Protein AF-W2KVW2-F1 (afdb_monomer_lite)

pLDDT: mean 73.86, std 16.12, range [34.56, 95.62]

Organism: Phytophthora nicotianae (NCBI:txid4792)

Structure (mmCIF, N/CA/C/O backbone):
data_AF-W2KVW2-F1
#
_entry.id   AF-W2KVW2-F1
#
loop_
_atom_site.group_PDB
_atom_site.id
_atom_site.type_symbol
_atom_site.label_atom_id
_atom_site.label_alt_id
_atom_site.label_comp_id
_atom_site.label_asym_id
_atom_site.label_entity_id
_atom_site.label_seq_id
_atom_site.pdbx_PDB_ins_code
_atom_site.Cartn_x
_atom_site.Cartn_y
_atom_site.Cartn_z
_atom_site.occupancy
_atom_site.B_iso_or_equiv
_atom_site.auth_seq_id
_atom_site.auth_comp_id
_atom_site.auth_asym_id
_atom_site.auth_atom_id
_atom_site.pdbx_PDB_model_num
ATOM 1 N N . MET A 1 1 ? -5.772 -22.366 17.383 1.00 41.66 1 MET A N 1
ATOM 2 C CA . MET A 1 1 ? -6.296 -21.003 17.140 1.00 41.66 1 MET A CA 1
ATOM 3 C C . MET A 1 1 ? -5.409 -20.033 17.895 1.00 41.66 1 MET A C 1
ATOM 5 O O . MET A 1 1 ? -5.317 -20.160 19.108 1.00 41.66 1 MET A O 1
ATOM 9 N N . LYS A 1 2 ? -4.678 -19.162 17.189 1.00 50.91 2 LYS A N 1
ATOM 10 C CA . LYS A 1 2 ? -3.811 -18.156 17.822 1.00 50.91 2 LYS A CA 1
ATOM 11 C C . LYS A 1 2 ? -4.669 -17.217 18.690 1.00 50.91 2 LYS A C 1
ATOM 13 O O . LYS A 1 2 ? -5.833 -16.981 18.373 1.00 50.91 2 LYS A O 1
ATOM 18 N N . SER A 1 3 ? -4.106 -16.746 19.801 1.00 56.53 3 SER A N 1
ATOM 19 C CA . SER A 1 3 ? -4.776 -15.907 20.803 1.00 56.53 3 SER A CA 1
ATOM 20 C C . SER A 1 3 ? -5.096 -14.521 20.234 1.00 56.53 3 SER A C 1
ATOM 22 O O . SER A 1 3 ? -4.326 -13.580 20.416 1.00 56.53 3 SER A O 1
ATOM 24 N N . TYR A 1 4 ? -6.218 -14.386 19.527 1.00 66.56 4 TYR A N 1
ATOM 25 C CA . TYR A 1 4 ? -6.770 -13.073 19.205 1.00 66.56 4 TYR A CA 1
ATOM 26 C C . TYR A 1 4 ? -7.103 -12.355 20.514 1.00 66.56 4 TYR A C 1
ATOM 28 O O . TYR A 1 4 ? -7.871 -12.866 21.330 1.00 66.56 4 TYR A O 1
ATOM 36 N N . LYS A 1 5 ? -6.495 -11.185 20.719 1.00 71.31 5 LYS A N 1
ATOM 37 C CA . LYS A 1 5 ? -6.798 -10.323 21.858 1.00 71.31 5 LYS A CA 1
ATOM 38 C C . LYS A 1 5 ? -7.996 -9.463 21.503 1.00 71.31 5 LYS A C 1
ATOM 40 O O . LYS A 1 5 ? -7.890 -8.558 20.676 1.00 71.31 5 LYS A O 1
ATOM 45 N N . PHE A 1 6 ? -9.139 -9.758 22.103 1.00 79.19 6 PHE A N 1
ATOM 46 C CA . PHE A 1 6 ? -10.305 -8.895 21.995 1.00 79.19 6 PHE A CA 1
ATOM 47 C C . PHE A 1 6 ? -10.211 -7.859 23.101 1.00 79.19 6 PHE A C 1
ATOM 49 O O . PHE A 1 6 ? -9.838 -8.175 24.225 1.00 79.19 6 PHE A O 1
ATOM 56 N N . SER A 1 7 ? -10.518 -6.610 22.785 1.00 82.94 7 SER A N 1
ATOM 57 C CA . SER A 1 7 ? -10.567 -5.549 23.780 1.00 82.94 7 SER A CA 1
ATOM 58 C C . SER A 1 7 ? -11.891 -4.823 23.638 1.00 82.94 7 SER A C 1
ATOM 60 O O . SER A 1 7 ? -12.306 -4.494 22.527 1.00 82.94 7 SER A O 1
ATOM 62 N N . ALA A 1 8 ? -12.575 -4.629 24.758 1.00 82.88 8 ALA A N 1
ATOM 63 C CA . ALA A 1 8 ? -13.803 -3.857 24.819 1.00 82.88 8 ALA A CA 1
ATOM 64 C C . ALA A 1 8 ? -13.535 -2.556 25.566 1.00 82.88 8 ALA A C 1
ATOM 66 O O . ALA A 1 8 ? -12.705 -2.512 26.476 1.00 82.88 8 ALA A O 1
ATOM 67 N N . TYR A 1 9 ? -14.243 -1.497 25.182 1.00 84.69 9 TYR A N 1
ATOM 68 C CA . TYR A 1 9 ? -14.218 -0.248 25.928 1.00 84.69 9 TYR A CA 1
ATOM 69 C C . TYR A 1 9 ? -14.715 -0.490 27.354 1.00 84.69 9 TYR A C 1
ATOM 71 O O . TYR A 1 9 ? -15.808 -1.018 27.564 1.00 84.69 9 TYR A O 1
ATOM 79 N N . GLN A 1 10 ? -13.907 -0.096 28.333 1.00 83.75 10 GLN A N 1
ATOM 80 C CA . GLN A 1 10 ? -14.293 -0.095 29.732 1.00 83.75 10 GLN A CA 1
ATOM 81 C C . GLN A 1 10 ? -15.148 1.142 29.975 1.00 83.75 10 GLN A C 1
ATOM 83 O O . GLN A 1 10 ? -14.630 2.224 30.243 1.00 83.75 10 GLN A O 1
ATOM 88 N N . LEU A 1 11 ? -16.463 1.000 29.816 1.00 82.44 11 LEU A N 1
ATOM 89 C CA . LEU A 1 11 ? -17.385 2.133 29.918 1.00 82.44 11 LEU A CA 1
ATOM 90 C C . LEU A 1 11 ? -17.273 2.841 31.276 1.00 82.44 11 LEU A C 1
ATOM 92 O O . LEU A 1 11 ? -17.315 4.068 31.312 1.00 82.44 11 LEU A O 1
ATOM 96 N N . ASP A 1 12 ? -16.997 2.089 32.339 1.00 83.00 12 ASP A N 1
ATOM 97 C CA . ASP A 1 12 ? -16.812 2.605 33.701 1.00 83.00 12 ASP A CA 1
ATOM 98 C C . ASP A 1 12 ? -15.340 2.911 34.044 1.00 83.00 12 ASP A C 1
ATOM 100 O O . ASP A 1 12 ? -14.985 3.103 35.206 1.00 83.00 12 ASP A O 1
ATOM 104 N N . GLY A 1 13 ? -14.449 2.905 33.049 1.00 75.69 13 GLY A N 1
ATOM 105 C CA . GLY A 1 13 ? -13.037 3.223 33.238 1.00 75.69 13 GLY A CA 1
ATOM 106 C C . GLY A 1 13 ? -12.832 4.689 33.622 1.00 75.69 13 GLY A C 1
ATOM 107 O O . GLY A 1 13 ? -13.601 5.557 33.207 1.00 75.69 13 GLY A O 1
ATOM 108 N N . LEU A 1 14 ? -11.775 4.968 34.391 1.00 75.69 14 LEU A N 1
ATOM 109 C CA . LEU A 1 14 ? -11.378 6.334 34.739 1.00 75.69 14 LEU A CA 1
ATOM 110 C C . LEU A 1 14 ? -11.128 7.149 33.467 1.00 75.69 14 LEU A C 1
ATOM 112 O O . LEU A 1 14 ? -10.389 6.720 32.581 1.00 75.69 14 LEU A O 1
ATOM 116 N N . ARG A 1 15 ? -11.754 8.324 33.398 1.00 80.19 15 ARG A N 1
ATOM 117 C CA . ARG A 1 15 ? -11.602 9.275 32.299 1.00 80.19 15 ARG A CA 1
ATOM 118 C C . ARG A 1 15 ? -11.051 10.570 32.864 1.00 80.19 15 ARG A C 1
ATOM 120 O O . ARG A 1 15 ? -11.536 11.055 33.883 1.00 80.19 15 ARG A O 1
ATOM 127 N N . ASP A 1 16 ? -10.059 11.113 32.189 1.00 79.88 16 ASP A N 1
ATOM 128 C CA . ASP A 1 16 ? -9.571 12.470 32.389 1.00 79.88 16 ASP A CA 1
ATOM 129 C C . ASP A 1 16 ? -10.001 13.364 31.216 1.00 79.88 16 ASP A C 1
ATOM 131 O O . ASP A 1 16 ? -10.559 12.898 30.217 1.00 79.88 16 ASP A O 1
ATOM 135 N N . GLU A 1 17 ? -9.723 14.663 31.319 1.00 79.06 17 GLU A N 1
ATOM 136 C CA . GLU A 1 17 ? -9.998 15.634 30.250 1.00 79.06 17 GLU A CA 1
ATOM 137 C C . GLU A 1 17 ? -9.226 15.330 28.948 1.00 79.06 17 GLU A C 1
ATOM 139 O O . GLU A 1 17 ? -9.571 15.845 27.886 1.00 79.06 17 GLU A O 1
ATOM 144 N N . ALA A 1 18 ? -8.209 14.462 28.999 1.00 76.06 18 ALA A N 1
ATOM 145 C CA . ALA A 1 18 ? -7.413 14.030 27.852 1.00 76.06 18 ALA A CA 1
ATOM 146 C C . ALA A 1 18 ? -7.901 12.703 27.226 1.00 76.06 18 ALA A C 1
ATOM 148 O O . ALA A 1 18 ? -7.326 12.226 26.233 1.00 76.06 18 ALA A O 1
ATOM 149 N N . THR A 1 19 ? -8.948 12.083 27.777 1.00 76.62 19 THR A N 1
ATOM 150 C CA . THR A 1 19 ? -9.461 10.790 27.320 1.00 76.62 19 THR A CA 1
ATOM 151 C C . THR A 1 19 ? -10.214 10.942 25.993 1.00 76.62 19 THR A C 1
ATOM 153 O O . THR A 1 19 ? -11.113 11.756 25.829 1.00 76.62 19 THR A O 1
ATOM 156 N N . ASN A 1 20 ? -9.834 10.129 25.015 1.00 78.19 20 ASN A N 1
ATOM 157 C CA . ASN A 1 20 ? -10.279 10.101 23.628 1.00 78.19 20 ASN A CA 1
ATOM 158 C C . ASN A 1 20 ? -10.355 8.645 23.136 1.00 78.19 20 ASN A C 1
ATOM 160 O O . ASN A 1 20 ? -9.942 7.709 23.811 1.00 78.19 20 ASN A O 1
ATOM 164 N N . GLU A 1 21 ? -10.817 8.428 21.908 1.00 70.56 21 GLU A N 1
ATOM 165 C CA . GLU A 1 21 ? -11.112 7.087 21.385 1.00 70.56 21 GLU A CA 1
ATOM 166 C C . GLU A 1 21 ? -9.942 6.072 21.416 1.00 70.56 21 GLU A C 1
ATOM 168 O O . GLU A 1 21 ? -10.181 4.863 21.538 1.00 70.56 21 GLU A O 1
ATOM 173 N N . ARG A 1 22 ? -8.673 6.520 21.330 1.00 70.75 22 ARG A N 1
ATOM 174 C CA . ARG A 1 22 ? -7.523 5.584 21.354 1.00 70.75 22 ARG A CA 1
ATOM 175 C C . ARG A 1 22 ? -6.876 5.387 22.727 1.00 70.75 22 ARG A C 1
ATOM 177 O O . ARG A 1 22 ? -6.214 4.371 22.886 1.00 70.75 22 ARG A O 1
ATOM 184 N N . ASN A 1 23 ? -7.017 6.310 23.682 1.00 76.62 23 ASN A N 1
ATOM 185 C CA . ASN A 1 23 ? -6.570 6.090 25.073 1.00 76.62 23 ASN A CA 1
ATOM 186 C C . ASN A 1 23 ? -7.734 5.739 26.009 1.00 76.62 23 ASN A C 1
ATOM 188 O O . ASN A 1 23 ? -7.509 5.539 27.198 1.00 76.62 23 ASN A O 1
ATOM 192 N N . PHE A 1 24 ? -8.955 5.641 25.474 1.00 78.06 24 PHE A N 1
ATOM 193 C CA . PHE A 1 24 ? -10.106 5.160 26.216 1.00 78.06 24 PHE A CA 1
ATOM 194 C C . PHE A 1 24 ? -9.748 3.823 26.878 1.00 78.06 24 PHE A C 1
ATOM 196 O O . PHE A 1 24 ? -9.279 2.928 26.165 1.00 78.06 24 PHE A O 1
ATOM 203 N N . PRO A 1 25 ? -9.953 3.668 28.197 1.00 80.69 25 PRO A N 1
ATOM 204 C CA . PRO A 1 25 ? -9.599 2.444 28.901 1.00 80.69 25 PRO A CA 1
ATOM 205 C C . PRO A 1 25 ? -10.257 1.224 28.255 1.00 80.69 25 PRO A C 1
ATOM 207 O O . PRO A 1 25 ? -11.455 1.223 27.968 1.00 80.69 25 PRO A O 1
ATOM 210 N N . ARG A 1 26 ? -9.478 0.176 27.991 1.00 86.75 26 ARG A N 1
ATOM 211 C CA . ARG A 1 26 ? -9.987 -1.068 27.407 1.00 86.75 26 ARG A CA 1
ATOM 212 C C . ARG A 1 26 ? -9.667 -2.233 28.319 1.00 86.75 26 ARG A C 1
ATOM 214 O O . ARG A 1 26 ? -8.555 -2.328 28.828 1.00 86.75 26 ARG A O 1
ATOM 221 N N . VAL A 1 27 ? -10.626 -3.139 28.461 1.00 86.44 27 VAL A N 1
ATOM 222 C CA . VAL A 1 27 ? -10.413 -4.420 29.137 1.00 86.44 27 VAL A CA 1
ATOM 223 C C . VAL A 1 27 ? -10.224 -5.492 28.079 1.00 86.44 27 VAL A C 1
ATOM 225 O O . VAL A 1 27 ? -10.960 -5.539 27.089 1.00 86.44 27 VAL A O 1
ATOM 228 N N . GLU A 1 28 ? -9.225 -6.345 28.280 1.00 86.50 28 GLU A N 1
ATOM 229 C CA . GLU A 1 28 ? -9.050 -7.541 27.466 1.00 86.50 28 GLU A CA 1
ATOM 230 C C . GLU A 1 28 ? -10.213 -8.503 27.733 1.00 86.50 28 GLU A C 1
ATOM 232 O O . GLU A 1 28 ? -10.471 -8.904 28.866 1.00 86.50 28 GLU A O 1
ATOM 237 N N . VAL A 1 29 ? -10.942 -8.847 26.675 1.00 84.50 29 VAL A N 1
ATOM 238 C CA . VAL A 1 29 ? -12.041 -9.805 26.711 1.00 84.50 29 VAL A CA 1
ATOM 239 C C . VAL A 1 29 ? -11.476 -11.150 26.263 1.00 84.50 29 VAL A C 1
ATOM 241 O O . VAL A 1 29 ? -11.133 -11.307 25.085 1.00 84.50 29 VAL A O 1
ATOM 244 N N . PRO A 1 30 ? -11.348 -12.135 27.165 1.00 81.50 30 PRO A N 1
ATOM 245 C CA . PRO A 1 30 ? -10.866 -13.445 26.770 1.00 81.50 30 PRO A CA 1
ATOM 246 C C . PRO A 1 30 ? -11.873 -14.095 25.817 1.00 81.50 30 PRO A C 1
ATOM 248 O O . PRO A 1 30 ? -13.085 -13.988 25.995 1.00 81.50 30 PRO A O 1
ATOM 251 N N . LEU A 1 31 ? -11.385 -14.821 24.808 1.00 77.44 31 LEU A N 1
ATOM 252 C CA . LEU A 1 31 ? -12.262 -15.516 23.857 1.00 77.44 31 LEU A CA 1
ATOM 253 C C . LEU A 1 31 ? -13.248 -16.450 24.594 1.00 77.44 31 LEU A C 1
ATOM 255 O O . LEU A 1 31 ? -14.416 -16.526 24.231 1.00 77.44 31 LEU A O 1
ATOM 259 N N . SER A 1 32 ? -12.812 -17.071 25.697 1.00 80.44 32 SER A N 1
ATOM 260 C CA . SER A 1 32 ? -13.641 -17.940 26.541 1.00 80.44 32 SER A CA 1
ATOM 261 C C . SER A 1 32 ? -14.846 -17.248 27.188 1.00 80.44 32 SER A C 1
ATOM 263 O O . SER A 1 32 ? -15.827 -17.930 27.475 1.00 80.44 32 SER A O 1
ATOM 265 N N . SER A 1 33 ? -14.820 -15.926 27.398 1.00 83.94 33 SER A N 1
ATOM 266 C CA . SER A 1 33 ? -15.967 -15.188 27.948 1.00 83.94 33 SER A CA 1
ATOM 267 C C . SER A 1 33 ? -16.996 -14.796 26.886 1.00 83.94 33 SER A C 1
ATOM 269 O O . SER A 1 33 ? -18.034 -14.223 27.213 1.00 83.94 33 SER A O 1
ATOM 271 N N . ILE A 1 34 ? -16.731 -15.072 25.606 1.00 83.62 34 ILE A N 1
ATOM 272 C CA . ILE A 1 34 ? -17.639 -14.741 24.510 1.00 83.62 34 ILE A CA 1
ATOM 273 C C . ILE A 1 34 ? -18.727 -15.815 24.396 1.00 83.62 34 ILE A C 1
ATOM 275 O O . ILE A 1 34 ? -18.479 -17.016 24.503 1.00 83.62 34 ILE A O 1
ATOM 279 N N . SER A 1 35 ? -19.966 -15.401 24.130 1.00 89.50 35 SER A N 1
ATOM 280 C CA . SER A 1 35 ? -21.075 -16.339 23.938 1.00 89.50 35 SER A CA 1
ATOM 281 C C . SER A 1 35 ? -20.818 -17.308 22.774 1.00 89.50 35 SER A C 1
ATOM 283 O O . SER A 1 35 ? -20.055 -17.031 21.843 1.00 89.50 35 SER A O 1
ATOM 285 N N . ARG A 1 36 ? -21.506 -18.456 22.761 1.00 88.19 36 ARG A N 1
ATOM 286 C CA . ARG A 1 36 ? -21.408 -19.426 21.652 1.00 88.19 36 ARG A CA 1
ATOM 287 C C . ARG A 1 36 ? -21.779 -18.810 20.293 1.00 88.19 36 ARG A C 1
ATOM 289 O O . ARG A 1 36 ? -21.202 -19.173 19.270 1.00 88.19 36 ARG A O 1
ATOM 296 N N . LEU A 1 37 ? -22.746 -17.889 20.274 1.00 88.94 37 LEU A N 1
ATOM 297 C CA . LEU A 1 37 ? -23.127 -17.156 19.063 1.00 88.94 37 LEU A CA 1
ATOM 298 C C . LEU A 1 37 ? -22.025 -16.182 18.629 1.00 88.94 37 LEU A C 1
ATOM 300 O O . LEU A 1 37 ? -21.699 -16.137 17.444 1.00 88.94 37 LEU A O 1
ATOM 304 N N . GLY A 1 38 ? -21.403 -15.478 19.580 1.00 86.62 38 GLY A N 1
ATOM 305 C CA . GLY A 1 38 ? -20.259 -14.607 19.311 1.00 86.62 38 GLY A CA 1
ATOM 306 C C . GLY A 1 38 ? -19.084 -15.374 18.704 1.00 86.62 38 GLY A C 1
ATOM 307 O O . GLY A 1 38 ? -18.554 -14.958 17.680 1.00 86.62 38 GLY A O 1
ATOM 308 N N . HIS A 1 39 ? -18.766 -16.558 19.233 1.00 84.88 39 HIS A N 1
ATOM 309 C CA . HIS A 1 39 ? -17.757 -17.448 18.651 1.00 84.88 39 HIS A CA 1
ATOM 310 C C . HIS A 1 39 ? -18.052 -17.818 17.193 1.00 84.88 39 HIS A C 1
ATOM 312 O O . HIS A 1 39 ? -17.165 -17.748 16.345 1.00 84.88 39 HIS A O 1
ATOM 318 N N . ARG A 1 40 ? -19.300 -18.193 16.871 1.00 87.25 40 ARG A N 1
ATOM 319 C CA . ARG A 1 40 ? -19.688 -18.493 15.480 1.00 87.25 40 ARG A CA 1
ATOM 320 C C . ARG A 1 40 ? -19.533 -17.277 14.575 1.00 87.25 40 ARG A C 1
ATOM 322 O O . ARG A 1 40 ? -19.044 -17.426 13.459 1.00 87.25 40 ARG A O 1
ATOM 329 N N . CYS A 1 41 ? -19.938 -16.100 15.052 1.00 89.12 41 CYS A N 1
ATOM 330 C CA . CYS A 1 41 ? -19.802 -14.852 14.309 1.00 89.12 41 CYS A CA 1
ATOM 331 C C . CYS A 1 41 ? -18.327 -14.548 14.017 1.00 89.12 41 CYS A C 1
ATOM 333 O O . CYS A 1 41 ? -17.952 -14.416 12.856 1.00 89.12 41 CYS A O 1
ATOM 335 N N . ILE A 1 42 ? -17.480 -14.557 15.051 1.00 86.12 42 ILE A N 1
ATOM 336 C CA . ILE A 1 42 ? -16.037 -14.310 14.938 1.00 86.12 42 ILE A CA 1
ATOM 337 C C . ILE A 1 42 ? -15.394 -15.295 13.964 1.00 86.12 42 ILE A C 1
ATOM 339 O O . ILE A 1 42 ? -14.698 -14.873 13.048 1.00 86.12 42 ILE A O 1
ATOM 343 N N . ASN A 1 43 ? -15.673 -16.593 14.098 1.00 85.00 43 ASN A N 1
ATOM 344 C CA . ASN A 1 43 ? -15.101 -17.605 13.211 1.00 85.00 43 ASN A CA 1
ATOM 345 C C . ASN A 1 43 ? -15.530 -17.413 11.756 1.00 85.00 43 ASN A C 1
ATOM 347 O O . ASN A 1 43 ? -14.706 -17.551 10.855 1.00 85.00 43 ASN A O 1
ATOM 351 N N . ARG A 1 44 ? -16.800 -17.064 11.511 1.00 88.19 44 ARG A N 1
ATOM 352 C CA . ARG A 1 44 ? -17.283 -16.794 10.152 1.00 88.19 44 ARG A CA 1
ATOM 353 C C . ARG A 1 44 ? -16.609 -15.561 9.561 1.00 88.19 44 ARG A C 1
ATOM 355 O O . ARG A 1 44 ? -16.216 -15.595 8.402 1.00 88.19 44 ARG A O 1
ATOM 362 N N . THR A 1 45 ? -16.461 -14.499 10.347 1.00 87.31 45 THR A N 1
ATOM 363 C CA . THR A 1 45 ? -15.796 -13.267 9.913 1.00 87.31 45 THR A CA 1
ATOM 364 C C . THR A 1 45 ? -14.318 -13.506 9.636 1.00 87.31 45 THR A C 1
ATOM 366 O O . THR A 1 45 ? -13.845 -13.141 8.567 1.00 87.31 45 THR A O 1
ATOM 369 N N . LEU A 1 46 ? -13.601 -14.179 10.539 1.00 82.56 46 LEU A N 1
ATOM 370 C CA . LEU A 1 46 ? -12.197 -14.536 10.328 1.00 82.56 46 LEU A CA 1
ATOM 371 C C . LEU A 1 46 ? -12.030 -15.383 9.067 1.00 82.56 46 LEU A C 1
ATOM 373 O O . LEU A 1 46 ? -11.164 -15.085 8.256 1.00 82.56 46 LEU A O 1
ATOM 377 N N . TYR A 1 47 ? -12.904 -16.371 8.856 1.00 83.38 47 TYR A N 1
ATOM 378 C CA 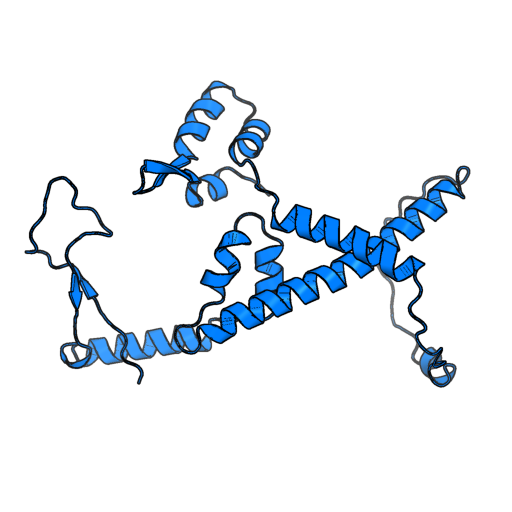. TYR A 1 47 ? -12.905 -17.170 7.633 1.00 83.38 47 TYR A CA 1
ATOM 379 C C . TYR A 1 47 ? -13.154 -16.322 6.379 1.00 83.38 47 TYR A C 1
ATOM 381 O O . TYR A 1 47 ? -12.488 -16.500 5.366 1.00 83.38 47 TYR A O 1
ATOM 389 N N . GLN A 1 48 ? -14.098 -15.378 6.421 1.00 83.94 48 GLN A N 1
ATOM 390 C CA . GLN A 1 48 ? -14.345 -14.479 5.291 1.00 83.94 48 GLN A CA 1
ATOM 391 C C . GLN A 1 48 ? -13.144 -13.580 5.000 1.00 83.94 48 GLN A C 1
ATOM 393 O O . GLN A 1 48 ? -12.808 -13.397 3.836 1.00 83.94 48 GLN A O 1
ATOM 398 N N . ILE A 1 49 ? -12.481 -13.059 6.031 1.00 81.44 49 ILE A N 1
ATOM 399 C CA . ILE A 1 49 ? -11.274 -12.242 5.876 1.00 81.44 49 ILE A CA 1
ATOM 400 C C . ILE A 1 49 ? -10.158 -13.073 5.235 1.00 81.44 49 ILE A C 1
ATOM 402 O O . ILE A 1 49 ? -9.580 -12.640 4.245 1.00 81.44 49 ILE A O 1
ATOM 406 N N . THR A 1 50 ? -9.894 -14.283 5.738 1.00 75.00 50 THR A N 1
ATOM 407 C CA . THR A 1 50 ? -8.800 -15.129 5.234 1.00 75.00 50 THR A CA 1
ATOM 408 C C . THR A 1 50 ? -9.052 -15.702 3.843 1.00 75.00 50 THR A C 1
ATOM 410 O O . THR A 1 50 ? -8.094 -15.994 3.133 1.00 75.00 50 THR A O 1
ATOM 413 N N . THR A 1 51 ? -10.314 -15.887 3.448 1.00 79.88 51 THR A N 1
ATOM 414 C CA . THR A 1 51 ? -10.661 -16.428 2.122 1.00 79.88 51 THR A CA 1
ATOM 415 C C . THR A 1 51 ? -10.832 -15.366 1.051 1.00 79.88 51 THR A C 1
ATOM 417 O O . THR A 1 51 ? -10.611 -15.662 -0.119 1.00 79.88 51 THR A O 1
ATOM 420 N N . ARG A 1 52 ? -11.264 -14.154 1.416 1.00 83.44 52 ARG A N 1
ATOM 421 C CA . ARG A 1 52 ? -11.593 -13.105 0.440 1.00 83.44 52 ARG A CA 1
ATOM 422 C C . ARG A 1 52 ? -10.488 -12.086 0.247 1.00 83.44 52 ARG A C 1
ATOM 424 O O . ARG A 1 52 ? -10.411 -11.516 -0.836 1.00 83.44 52 ARG A O 1
ATOM 431 N N . LEU A 1 53 ? -9.675 -11.821 1.269 1.00 80.31 53 LEU A N 1
ATOM 432 C CA . LEU A 1 53 ? -8.532 -10.937 1.089 1.00 80.31 53 LEU A CA 1
ATOM 433 C C . LEU A 1 53 ? -7.371 -11.737 0.493 1.00 80.31 53 LEU A C 1
ATOM 435 O O . LEU A 1 53 ? -7.014 -12.783 1.046 1.00 80.31 53 LEU A O 1
ATOM 439 N N . PRO A 1 54 ? -6.783 -11.272 -0.623 1.00 80.44 54 PRO A N 1
ATOM 440 C CA . PRO A 1 54 ? -5.602 -11.907 -1.176 1.00 80.44 54 PRO A CA 1
ATOM 441 C C . PRO A 1 54 ? -4.474 -11.861 -0.148 1.00 80.44 54 PRO A C 1
ATOM 443 O O . PRO A 1 54 ? -4.336 -10.904 0.621 1.00 80.44 54 PRO A O 1
ATOM 446 N N . LYS A 1 55 ? -3.662 -12.919 -0.127 1.00 83.88 55 LYS A N 1
ATOM 447 C CA . LYS A 1 55 ? -2.444 -12.919 0.681 1.00 83.88 55 LYS A CA 1
ATOM 448 C C . LYS A 1 55 ? -1.516 -11.812 0.169 1.00 83.88 55 LYS A C 1
ATOM 450 O O . LYS A 1 55 ? -1.503 -11.567 -1.037 1.00 83.88 55 LYS A O 1
ATOM 455 N N . PRO A 1 56 ? -0.742 -11.162 1.052 1.00 87.38 56 PRO A N 1
ATOM 456 C CA . PRO A 1 56 ? 0.241 -10.187 0.609 1.00 87.38 56 PRO A CA 1
ATOM 457 C C . PRO A 1 56 ? 1.205 -10.836 -0.388 1.00 87.38 56 PRO A C 1
ATOM 459 O O . PRO A 1 56 ? 1.667 -11.957 -0.160 1.00 87.38 56 PRO A O 1
ATOM 462 N N . SER A 1 57 ? 1.483 -10.131 -1.480 1.00 90.56 57 SER A N 1
ATOM 463 C CA . SER A 1 57 ? 2.385 -10.560 -2.548 1.00 90.56 57 SER A CA 1
ATOM 464 C C . SER A 1 57 ? 3.331 -9.426 -2.939 1.00 90.56 57 SER A C 1
ATOM 466 O O . SER A 1 57 ? 3.128 -8.271 -2.546 1.00 90.56 57 SER A O 1
ATOM 468 N N . VAL A 1 58 ? 4.357 -9.757 -3.720 1.00 93.31 58 VAL A N 1
ATOM 469 C CA . VAL A 1 58 ? 5.352 -8.797 -4.215 1.00 93.31 58 VAL A CA 1
ATOM 470 C C . VAL A 1 58 ? 4.692 -7.750 -5.118 1.00 93.31 58 VAL A C 1
ATOM 472 O O . VAL A 1 58 ? 4.947 -6.558 -4.971 1.00 93.31 58 VAL A O 1
ATOM 475 N N . GLU A 1 59 ? 3.757 -8.159 -5.976 1.00 92.00 59 GLU A N 1
ATOM 476 C CA . GLU A 1 59 ? 3.017 -7.282 -6.894 1.00 92.00 59 GLU A CA 1
ATOM 477 C C . GLU A 1 59 ? 2.106 -6.303 -6.143 1.00 92.00 59 GLU A C 1
ATOM 479 O O . GLU A 1 59 ? 2.011 -5.123 -6.495 1.00 92.00 59 GLU A O 1
ATOM 484 N N . MET A 1 60 ? 1.468 -6.769 -5.062 1.00 91.00 60 MET A N 1
ATOM 485 C CA . MET A 1 60 ? 0.721 -5.901 -4.150 1.00 91.00 60 MET A CA 1
ATOM 486 C C . MET A 1 60 ? 1.658 -4.876 -3.496 1.00 91.00 60 MET A C 1
ATOM 488 O O . MET A 1 60 ? 1.337 -3.690 -3.443 1.00 91.00 60 MET A O 1
ATOM 492 N N . GLY A 1 61 ? 2.834 -5.316 -3.033 1.00 91.94 61 GLY A N 1
ATOM 493 C CA . GLY A 1 61 ? 3.865 -4.433 -2.488 1.00 91.94 61 GLY A CA 1
ATOM 494 C C . GLY A 1 61 ? 4.316 -3.372 -3.490 1.00 91.94 61 GLY A C 1
ATOM 495 O O . GLY A 1 61 ? 4.359 -2.192 -3.147 1.00 91.94 61 GLY A O 1
ATOM 496 N N . MET A 1 62 ? 4.567 -3.763 -4.740 1.00 93.94 62 MET A N 1
ATOM 497 C CA . MET A 1 62 ? 4.974 -2.849 -5.809 1.00 93.94 62 MET A CA 1
ATOM 498 C C . MET A 1 62 ? 3.880 -1.818 -6.105 1.00 93.94 62 MET A C 1
ATOM 500 O O . MET A 1 62 ? 4.162 -0.624 -6.177 1.00 93.94 62 MET A O 1
ATOM 504 N N . SER A 1 63 ? 2.618 -2.252 -6.169 1.00 90.88 63 SER A N 1
ATOM 505 C CA . SER A 1 63 ? 1.468 -1.356 -6.358 1.00 90.88 63 SER A CA 1
ATOM 506 C C . SER A 1 63 ? 1.371 -0.308 -5.242 1.00 90.88 63 SER A C 1
ATOM 508 O O . SER A 1 63 ? 1.148 0.872 -5.504 1.00 90.88 63 SER A O 1
ATOM 510 N N . LEU A 1 64 ? 1.611 -0.715 -3.989 1.00 90.19 64 LEU A N 1
ATOM 511 C CA . LEU A 1 64 ? 1.631 0.195 -2.841 1.00 90.19 64 LEU A CA 1
ATOM 512 C C . LEU A 1 64 ? 2.804 1.187 -2.883 1.00 90.19 64 LEU A C 1
ATOM 514 O O . LEU A 1 64 ? 2.663 2.288 -2.351 1.00 90.19 64 LEU A O 1
ATOM 518 N N . LEU A 1 65 ? 3.947 0.815 -3.471 1.00 92.69 65 LEU A N 1
ATOM 519 C CA . LEU A 1 65 ? 5.123 1.683 -3.626 1.00 92.69 65 LEU A CA 1
ATOM 520 C C . LEU A 1 65 ? 4.959 2.723 -4.747 1.00 92.69 65 LEU A C 1
ATOM 522 O O . LEU A 1 65 ? 5.561 3.797 -4.669 1.00 92.69 65 LEU A O 1
ATOM 526 N N . LEU A 1 66 ? 4.144 2.420 -5.760 1.00 91.56 66 LEU A N 1
ATOM 527 C CA . LEU A 1 66 ? 3.823 3.325 -6.868 1.00 91.56 66 LEU A CA 1
ATOM 528 C C . LEU A 1 66 ? 2.814 4.413 -6.483 1.00 91.56 66 LEU A C 1
ATOM 530 O O . LEU A 1 66 ? 2.812 5.478 -7.093 1.00 91.56 66 LEU A O 1
ATOM 534 N N . ASP A 1 67 ? 1.983 4.195 -5.460 1.00 85.12 67 ASP A N 1
ATOM 535 C CA . ASP A 1 67 ? 1.065 5.225 -4.971 1.00 85.12 67 ASP A CA 1
ATOM 536 C C . ASP A 1 67 ? 1.731 6.068 -3.855 1.00 85.12 67 ASP A C 1
ATOM 538 O O . ASP A 1 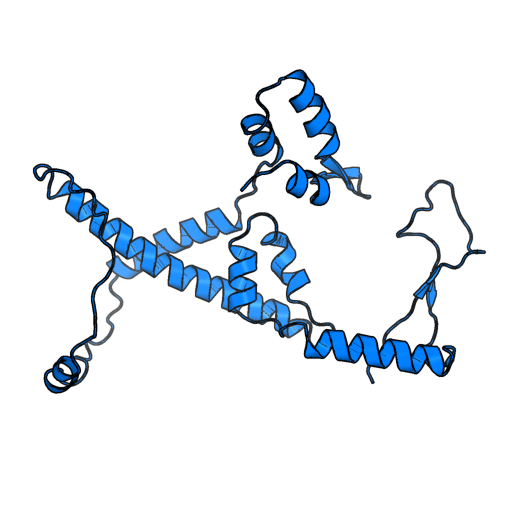67 ? 2.064 5.557 -2.773 1.00 85.12 67 ASP A O 1
ATOM 542 N N . PRO A 1 68 ? 1.919 7.388 -4.063 1.00 82.44 68 PRO A N 1
ATOM 543 C CA . PRO A 1 68 ? 2.557 8.262 -3.083 1.00 82.44 68 PRO A CA 1
ATOM 544 C C . PRO A 1 68 ? 1.814 8.362 -1.740 1.00 82.44 68 PRO A C 1
ATOM 546 O O . PRO A 1 68 ? 2.434 8.736 -0.739 1.00 82.44 68 PRO A O 1
ATOM 549 N N . ARG A 1 69 ? 0.522 8.011 -1.679 1.00 77.56 69 ARG A N 1
ATOM 550 C CA . ARG A 1 69 ? -0.277 7.958 -0.441 1.00 77.56 69 ARG A CA 1
ATOM 551 C C . ARG A 1 69 ? 0.046 6.721 0.388 1.00 77.56 69 ARG A C 1
ATOM 553 O O . ARG A 1 69 ? 0.060 6.791 1.618 1.00 77.56 69 ARG A O 1
ATOM 560 N N . THR A 1 70 ? 0.316 5.594 -0.265 1.00 82.62 70 THR A N 1
ATOM 561 C CA . THR A 1 70 ? 0.470 4.298 0.404 1.00 82.62 70 THR A CA 1
ATOM 562 C C . THR A 1 70 ? 1.921 3.893 0.610 1.00 82.62 70 THR A C 1
ATOM 564 O O . THR A 1 70 ? 2.191 3.159 1.561 1.00 82.62 70 THR A O 1
ATOM 567 N N . LYS A 1 71 ? 2.873 4.405 -0.187 1.00 87.06 71 LYS A N 1
ATOM 568 C CA . LYS A 1 71 ? 4.270 3.926 -0.191 1.00 87.06 71 LYS A CA 1
ATOM 569 C C . LYS A 1 71 ? 4.947 3.900 1.180 1.00 87.06 71 LYS A C 1
ATOM 571 O O . LYS A 1 71 ? 5.674 2.966 1.496 1.00 87.06 71 LYS A O 1
ATOM 576 N N . ARG A 1 72 ? 4.657 4.872 2.058 1.00 83.38 72 ARG A N 1
ATOM 577 C CA . ARG A 1 72 ? 5.223 4.924 3.425 1.00 83.38 72 ARG A CA 1
ATOM 578 C C . ARG A 1 72 ? 4.611 3.911 4.387 1.00 83.38 72 ARG A C 1
ATOM 580 O O . ARG A 1 72 ? 5.242 3.547 5.373 1.00 83.38 72 ARG A O 1
ATOM 587 N N . ALA A 1 73 ? 3.364 3.528 4.142 1.00 83.62 73 ALA A N 1
ATOM 588 C CA . ALA A 1 73 ? 2.612 2.598 4.970 1.00 83.62 73 ALA A CA 1
ATOM 589 C C . ALA A 1 73 ? 2.558 1.190 4.357 1.00 83.62 73 ALA A C 1
ATOM 591 O O . ALA A 1 73 ? 1.937 0.314 4.953 1.00 83.62 73 ALA A O 1
ATOM 592 N N . ALA A 1 74 ? 3.228 0.951 3.222 1.00 86.50 74 ALA A N 1
ATOM 593 C CA . ALA A 1 74 ? 3.229 -0.327 2.511 1.00 86.50 74 ALA A CA 1
ATOM 594 C C . ALA A 1 74 ? 3.547 -1.513 3.439 1.00 86.50 74 ALA A C 1
ATOM 596 O O . ALA A 1 74 ? 2.791 -2.480 3.473 1.00 86.50 74 ALA A O 1
ATOM 597 N N . ALA A 1 75 ? 4.568 -1.386 4.296 1.00 86.19 75 ALA A N 1
ATOM 598 C CA . ALA A 1 75 ? 4.911 -2.395 5.304 1.00 86.19 75 ALA A CA 1
ATOM 599 C C . ALA A 1 75 ? 3.731 -2.755 6.230 1.00 86.19 75 ALA A C 1
ATOM 601 O O . ALA A 1 75 ? 3.521 -3.919 6.563 1.00 86.19 75 ALA A O 1
ATOM 602 N N . ASN A 1 76 ? 2.925 -1.765 6.630 1.00 84.25 76 ASN A N 1
ATOM 603 C CA . ASN A 1 76 ? 1.771 -1.983 7.503 1.00 84.25 76 ASN A CA 1
ATOM 604 C C . ASN A 1 76 ? 0.636 -2.710 6.775 1.00 84.25 76 ASN A C 1
ATOM 606 O O . ASN A 1 76 ? -0.028 -3.541 7.388 1.00 84.25 76 ASN A O 1
ATOM 610 N N . TYR A 1 77 ? 0.423 -2.416 5.490 1.00 83.12 77 TYR A N 1
ATOM 611 C CA . TYR A 1 77 ? -0.594 -3.088 4.677 1.00 83.12 77 TYR A CA 1
ATOM 612 C C . TYR A 1 77 ? -0.222 -4.537 4.352 1.00 83.12 77 TYR A C 1
ATOM 614 O O . TYR A 1 77 ? -1.100 -5.393 4.280 1.00 83.12 77 TYR A O 1
ATOM 622 N N . LEU A 1 78 ? 1.072 -4.826 4.203 1.00 85.44 78 LEU A N 1
ATOM 623 C CA . LEU A 1 78 ? 1.580 -6.175 3.942 1.00 85.44 78 LEU A CA 1
ATOM 624 C C . LEU A 1 78 ? 1.690 -7.032 5.214 1.00 85.44 78 LEU A C 1
ATOM 626 O O . LEU A 1 78 ? 1.851 -8.251 5.131 1.00 85.44 78 LEU A O 1
ATOM 630 N N . ARG A 1 79 ? 1.602 -6.424 6.405 1.00 83.69 79 ARG A N 1
ATOM 631 C CA . ARG A 1 79 ? 1.780 -7.123 7.680 1.00 83.69 79 ARG A CA 1
ATOM 632 C C . ARG A 1 79 ? 0.608 -8.047 7.990 1.00 83.69 79 ARG A C 1
ATOM 634 O O . ARG A 1 79 ? -0.481 -7.611 8.355 1.00 83.69 79 ARG A O 1
ATOM 641 N N . VAL A 1 80 ? 0.882 -9.349 7.967 1.00 76.62 80 VAL A N 1
ATOM 642 C CA . VAL A 1 80 ? -0.038 -10.379 8.461 1.00 76.62 80 VAL A CA 1
ATOM 643 C C . VAL A 1 80 ? 0.358 -10.749 9.893 1.00 76.62 80 VAL A C 1
ATOM 645 O O . VAL A 1 80 ? 1.527 -11.060 10.132 1.00 76.62 80 VAL A O 1
ATOM 648 N N . PRO A 1 81 ? -0.584 -10.785 10.858 1.00 66.38 81 PRO A N 1
ATOM 649 C CA . PRO A 1 81 ? -0.291 -11.118 12.259 1.00 66.38 81 PRO A CA 1
ATOM 650 C C . PRO A 1 81 ? 0.398 -12.473 12.460 1.00 66.38 81 PRO A C 1
ATOM 652 O O . PRO A 1 81 ? 1.003 -12.735 13.495 1.00 66.38 81 PRO A O 1
ATOM 655 N N . GLU A 1 82 ? 0.255 -13.370 11.491 1.00 66.19 82 GLU A N 1
ATOM 656 C CA . GLU A 1 82 ? 0.737 -14.739 11.574 1.00 66.19 82 GLU A CA 1
ATOM 657 C C . GLU A 1 82 ? 2.211 -14.890 11.211 1.00 66.19 82 GLU A C 1
ATOM 659 O O . GLU A 1 82 ? 2.815 -15.852 11.687 1.00 66.19 82 GLU A O 1
ATOM 664 N N . ASN A 1 83 ? 2.755 -13.966 10.412 1.00 69.12 83 ASN A N 1
ATOM 665 C CA . ASN A 1 83 ? 4.149 -13.938 9.988 1.00 69.12 83 ASN A CA 1
ATOM 666 C C . ASN A 1 83 ? 4.583 -12.483 9.698 1.00 69.12 83 ASN A C 1
ATOM 668 O O . ASN A 1 83 ? 4.529 -12.041 8.548 1.00 69.12 83 ASN A O 1
ATOM 672 N N . PRO A 1 84 ? 4.965 -11.712 10.732 1.00 68.88 84 PRO A N 1
ATOM 673 C CA . PRO A 1 84 ? 5.332 -10.309 10.563 1.00 68.88 84 PRO A CA 1
ATOM 6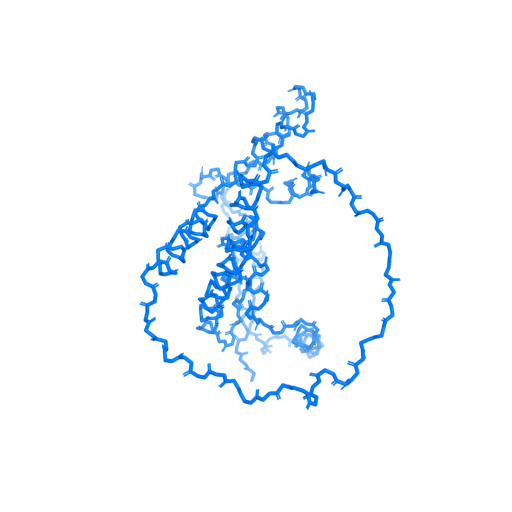74 C C . PRO A 1 84 ? 6.618 -10.124 9.744 1.00 68.88 84 PRO A C 1
ATOM 676 O O . PRO A 1 84 ? 6.718 -9.129 9.035 1.00 68.88 84 PRO A O 1
ATOM 679 N N . GLU A 1 85 ? 7.549 -11.081 9.792 1.00 72.62 85 GLU A N 1
ATOM 680 C CA . GLU A 1 85 ? 8.817 -11.058 9.041 1.00 72.62 85 GLU A CA 1
ATOM 681 C C . GLU A 1 85 ? 8.597 -11.228 7.529 1.00 72.62 85 GLU A C 1
ATOM 683 O O . GLU A 1 85 ? 9.358 -10.713 6.712 1.00 72.62 85 GLU A O 1
ATOM 688 N N . CYS A 1 86 ? 7.502 -11.888 7.138 1.00 82.31 86 CYS A N 1
ATOM 689 C CA . CYS A 1 86 ? 7.110 -12.021 5.737 1.00 82.31 86 CYS A CA 1
ATOM 690 C C . CYS A 1 86 ? 6.841 -10.665 5.073 1.00 82.31 86 CYS A C 1
ATOM 692 O O . CYS A 1 86 ? 7.069 -10.524 3.877 1.00 82.31 86 CYS A O 1
ATOM 694 N N . ALA A 1 87 ? 6.351 -9.675 5.823 1.00 85.50 87 ALA A N 1
ATOM 695 C CA . ALA A 1 87 ? 5.988 -8.377 5.263 1.00 85.50 87 ALA A CA 1
ATOM 696 C C . ALA A 1 87 ? 7.215 -7.560 4.853 1.00 85.50 87 ALA A C 1
ATOM 698 O O . ALA A 1 87 ? 7.214 -6.965 3.779 1.00 85.50 87 ALA A O 1
ATOM 699 N N . ASP A 1 88 ? 8.262 -7.579 5.680 1.00 88.38 88 ASP A N 1
ATOM 700 C CA . ASP A 1 88 ? 9.515 -6.882 5.386 1.00 88.38 88 ASP A CA 1
ATOM 701 C C . ASP A 1 88 ? 10.215 -7.535 4.189 1.00 88.38 88 ASP A C 1
ATOM 703 O O . ASP A 1 88 ? 10.665 -6.840 3.282 1.00 88.38 88 ASP A O 1
ATOM 707 N N . LYS A 1 89 ? 10.203 -8.875 4.117 1.00 91.00 89 LYS A N 1
ATOM 708 C CA . LYS A 1 89 ? 10.740 -9.608 2.964 1.00 91.00 89 LYS A CA 1
ATOM 709 C C . LYS A 1 89 ? 10.004 -9.273 1.664 1.00 91.00 89 LYS A C 1
ATOM 711 O O . LYS A 1 89 ? 10.646 -8.949 0.673 1.00 91.00 89 LYS A O 1
ATOM 716 N N . ILE A 1 90 ? 8.668 -9.307 1.678 1.00 92.31 90 ILE A N 1
ATOM 717 C CA . ILE A 1 90 ? 7.848 -8.949 0.509 1.00 92.31 90 ILE A CA 1
ATOM 718 C C . ILE A 1 90 ? 8.116 -7.504 0.085 1.00 92.31 90 ILE A C 1
ATOM 720 O O . ILE A 1 90 ? 8.150 -7.211 -1.105 1.00 92.31 90 ILE A O 1
ATOM 724 N N . LEU A 1 91 ? 8.302 -6.594 1.044 1.00 92.88 91 LEU A N 1
ATOM 725 C CA . LEU A 1 91 ? 8.582 -5.197 0.744 1.00 92.88 91 LEU A CA 1
ATOM 726 C C . LEU A 1 91 ? 9.950 -5.008 0.075 1.00 92.88 91 LEU A C 1
ATOM 728 O O . LEU A 1 91 ? 10.048 -4.211 -0.854 1.00 92.88 91 LEU A O 1
ATOM 732 N N . GLU A 1 92 ? 10.988 -5.718 0.521 1.00 94.06 92 GLU A N 1
ATOM 733 C CA . GLU A 1 92 ? 12.302 -5.672 -0.133 1.00 94.06 92 GLU A CA 1
ATOM 734 C C . GLU A 1 92 ? 12.263 -6.304 -1.530 1.00 94.06 92 GLU A C 1
ATOM 736 O O . GLU A 1 92 ? 12.691 -5.665 -2.490 1.00 94.06 92 GLU A O 1
ATOM 741 N N . GLU A 1 93 ? 11.633 -7.474 -1.684 1.00 94.56 93 GLU A N 1
ATOM 742 C CA . GLU A 1 93 ? 11.412 -8.098 -3.000 1.00 94.56 93 GLU A CA 1
ATOM 743 C C . GLU A 1 93 ? 10.612 -7.171 -3.940 1.00 94.56 93 GLU A C 1
ATOM 745 O O . GLU A 1 93 ? 10.898 -7.076 -5.133 1.00 94.56 93 GLU A O 1
ATOM 750 N N . ALA A 1 94 ? 9.644 -6.414 -3.410 1.00 95.50 94 ALA A N 1
ATOM 751 C CA . ALA A 1 94 ? 8.866 -5.448 -4.186 1.00 95.50 94 ALA A CA 1
ATOM 752 C C . ALA A 1 94 ? 9.692 -4.235 -4.635 1.00 95.50 94 ALA A C 1
ATOM 754 O O . ALA A 1 94 ? 9.484 -3.731 -5.740 1.00 95.50 94 ALA A O 1
ATOM 755 N N . LYS A 1 95 ? 10.637 -3.762 -3.813 1.00 95.38 95 LYS A N 1
ATOM 756 C CA . LYS A 1 95 ? 11.578 -2.704 -4.216 1.00 95.38 95 LYS A CA 1
ATOM 757 C C . LYS A 1 95 ? 12.536 -3.198 -5.294 1.00 95.38 95 LYS A C 1
ATOM 759 O O . LYS A 1 95 ? 12.836 -2.451 -6.220 1.00 95.38 95 LYS A O 1
ATOM 764 N N . GLU A 1 96 ? 13.019 -4.433 -5.184 1.00 95.62 96 GLU A N 1
ATOM 765 C CA . GLU A 1 96 ? 13.862 -5.050 -6.213 1.00 95.62 96 GLU A CA 1
ATOM 766 C C . GLU A 1 96 ? 13.117 -5.183 -7.542 1.00 95.62 96 GLU A C 1
ATOM 768 O O . GLU A 1 96 ? 13.646 -4.780 -8.579 1.00 95.62 96 GLU A O 1
ATOM 773 N N . LEU A 1 97 ? 11.867 -5.660 -7.507 1.00 95.25 97 LEU A N 1
ATOM 774 C CA . LEU A 1 97 ? 11.015 -5.730 -8.691 1.00 95.25 97 LEU A CA 1
ATOM 775 C C . LEU A 1 97 ? 10.793 -4.340 -9.304 1.00 95.25 97 LEU A C 1
ATOM 777 O O . LEU A 1 97 ? 10.966 -4.173 -10.508 1.00 95.25 97 LEU A O 1
ATOM 781 N N . LEU A 1 98 ? 10.503 -3.327 -8.480 1.00 95.31 98 LEU A N 1
ATOM 782 C CA . LEU A 1 98 ? 10.338 -1.946 -8.939 1.00 95.31 98 LEU A CA 1
ATOM 783 C C . LEU A 1 98 ? 11.592 -1.417 -9.649 1.00 95.31 98 LEU A C 1
ATOM 785 O O . LEU A 1 98 ? 11.479 -0.823 -10.719 1.00 95.31 98 LEU A O 1
ATOM 789 N N . ARG A 1 99 ? 12.788 -1.646 -9.085 1.00 95.00 99 ARG A N 1
ATOM 790 C CA . ARG A 1 99 ? 14.055 -1.249 -9.725 1.00 95.00 99 ARG A CA 1
ATOM 791 C C . ARG A 1 99 ? 14.254 -1.971 -11.052 1.00 95.00 99 ARG A C 1
ATOM 793 O O . ARG A 1 99 ? 14.619 -1.338 -12.037 1.00 95.00 99 ARG A O 1
ATOM 800 N N . LYS A 1 100 ? 13.975 -3.276 -11.101 1.00 93.50 100 LYS A N 1
ATOM 801 C CA . LYS A 1 100 ? 14.098 -4.078 -12.324 1.00 93.50 100 LYS A CA 1
ATOM 802 C C . LYS A 1 100 ? 13.199 -3.549 -13.448 1.00 93.50 100 LYS A C 1
ATOM 804 O O . LYS A 1 100 ? 13.694 -3.322 -14.551 1.00 93.50 100 LYS A O 1
ATOM 809 N N . GLU A 1 101 ? 11.919 -3.322 -13.161 1.00 93.38 101 GLU A N 1
ATOM 810 C CA . GLU A 1 101 ? 10.957 -2.789 -14.137 1.00 93.38 101 GLU A CA 1
ATOM 811 C C . GLU A 1 101 ? 11.321 -1.361 -14.564 1.00 93.38 101 GLU A C 1
ATOM 813 O O . GLU A 1 101 ? 11.313 -1.038 -15.753 1.00 93.38 101 GLU A O 1
ATOM 818 N N . HIS A 1 102 ? 11.733 -0.511 -13.618 1.00 93.69 102 HIS A N 1
ATOM 819 C CA . HIS A 1 102 ? 12.161 0.849 -13.933 1.00 93.69 102 HIS A CA 1
ATOM 820 C C . HIS A 1 102 ? 13.391 0.872 -14.848 1.00 93.69 102 HIS A C 1
ATOM 822 O O . HIS A 1 102 ? 13.371 1.570 -15.854 1.00 93.69 102 HIS A O 1
ATOM 828 N N . ARG A 1 103 ? 14.435 0.075 -14.572 1.00 92.69 103 ARG A N 1
ATOM 829 C CA . ARG A 1 103 ? 15.632 -0.031 -15.436 1.00 92.69 103 ARG A CA 1
ATOM 830 C C . ARG A 1 103 ? 15.292 -0.468 -16.861 1.00 92.69 103 ARG A C 1
ATOM 832 O O . ARG A 1 103 ? 15.936 -0.030 -17.812 1.00 92.69 103 ARG A O 1
ATOM 839 N N . PHE A 1 104 ? 14.303 -1.349 -17.027 1.00 90.38 104 PHE A N 1
ATOM 840 C CA . PHE A 1 104 ? 13.830 -1.755 -18.350 1.00 90.38 104 PHE A CA 1
ATOM 841 C C . PHE A 1 104 ? 13.212 -0.572 -19.108 1.00 90.38 104 PHE A C 1
ATOM 843 O O . PHE A 1 104 ? 13.647 -0.268 -20.216 1.00 90.38 104 PHE A O 1
ATOM 850 N N . LEU A 1 105 ? 12.272 0.145 -18.485 1.00 90.38 105 LEU A N 1
ATOM 851 C CA . LEU A 1 105 ? 11.629 1.318 -19.092 1.00 90.38 105 LEU A CA 1
ATOM 852 C C . LEU A 1 105 ? 12.610 2.473 -19.334 1.00 90.38 105 LEU A C 1
ATOM 854 O O . LEU A 1 105 ? 12.540 3.143 -20.361 1.00 90.38 105 LEU A O 1
ATOM 858 N N . TYR A 1 106 ? 13.542 2.682 -18.408 1.00 89.31 106 TYR A N 1
ATOM 859 C CA . TYR A 1 106 ? 14.543 3.741 -18.465 1.00 89.31 106 TYR A CA 1
ATOM 860 C C . TYR A 1 106 ? 15.490 3.573 -19.662 1.00 89.31 106 TYR A C 1
ATOM 862 O O . TYR A 1 106 ? 15.767 4.539 -20.372 1.00 89.31 106 TYR A O 1
ATOM 870 N N . ARG A 1 107 ? 15.918 2.336 -19.952 1.00 88.50 107 ARG A N 1
ATOM 871 C CA . ARG A 1 107 ? 16.717 2.031 -21.152 1.00 88.50 107 ARG A CA 1
ATOM 872 C C . ARG A 1 107 ? 15.952 2.316 -22.442 1.00 88.50 107 ARG A C 1
ATOM 874 O O . ARG A 1 107 ? 16.484 2.991 -23.316 1.00 88.50 107 ARG A O 1
ATOM 881 N N . ILE A 1 108 ? 14.692 1.879 -22.526 1.00 88.50 108 ILE A N 1
ATOM 882 C CA . ILE A 1 108 ? 13.832 2.151 -23.690 1.00 88.50 108 ILE A CA 1
ATOM 883 C C . ILE A 1 108 ? 13.686 3.664 -23.917 1.00 88.50 108 ILE A C 1
ATOM 885 O O . ILE A 1 108 ? 13.739 4.128 -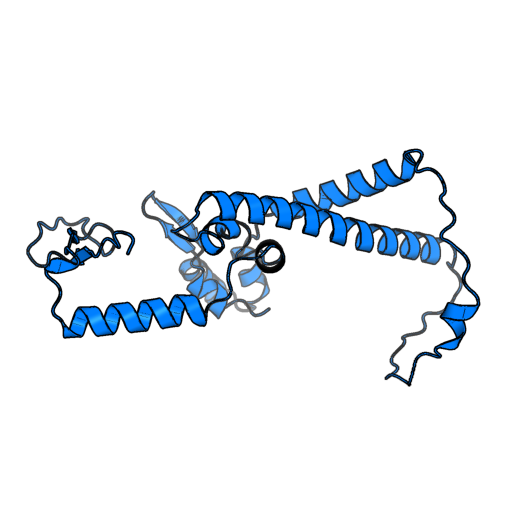25.055 1.00 88.50 108 ILE A O 1
ATOM 889 N N . ALA A 1 109 ? 13.522 4.449 -22.848 1.00 86.19 109 ALA A N 1
ATOM 890 C CA . ALA A 1 109 ? 13.425 5.903 -22.944 1.00 86.19 109 ALA A CA 1
ATOM 891 C C . ALA A 1 109 ? 14.719 6.541 -23.487 1.00 86.19 109 ALA A C 1
ATOM 893 O O . ALA A 1 109 ? 14.650 7.328 -24.428 1.00 86.19 109 ALA A O 1
ATOM 894 N N . GLN A 1 110 ? 15.894 6.146 -22.979 1.00 82.81 110 GLN A N 1
ATOM 895 C CA . GLN A 1 110 ? 17.174 6.654 -23.492 1.00 82.81 110 GLN A CA 1
ATOM 896 C C . GLN A 1 110 ? 17.417 6.287 -24.963 1.00 82.81 110 GLN A C 1
ATOM 898 O O . GLN A 1 110 ? 17.959 7.091 -25.723 1.00 82.81 110 GLN A O 1
ATOM 903 N N . GLU A 1 111 ? 17.043 5.080 -25.389 1.00 81.19 111 GLU A N 1
ATOM 904 C CA . GLU A 1 111 ? 17.167 4.662 -26.791 1.00 81.19 111 GLU A CA 1
ATOM 905 C C . GLU A 1 111 ? 16.312 5.537 -27.716 1.00 81.19 111 GLU A C 1
ATOM 907 O O . GLU A 1 111 ? 16.799 5.987 -28.758 1.00 81.19 111 GLU A O 1
ATOM 912 N N . ASN A 1 112 ? 15.082 5.853 -27.302 1.00 77.31 112 ASN A N 1
ATOM 913 C CA . ASN A 1 112 ? 14.192 6.744 -28.045 1.00 77.31 112 ASN A CA 1
ATOM 914 C C . ASN A 1 112 ? 14.741 8.177 -28.124 1.00 77.31 112 ASN A C 1
ATOM 916 O O . ASN A 1 112 ? 14.790 8.740 -29.218 1.00 77.31 112 ASN A O 1
ATOM 920 N N . ASP A 1 113 ? 15.239 8.736 -27.019 1.00 74.19 113 ASP A N 1
ATOM 921 C CA . ASP A 1 113 ? 15.828 10.084 -26.990 1.00 74.19 113 ASP A CA 1
ATOM 922 C C . ASP A 1 113 ? 17.085 10.184 -27.872 1.00 74.19 113 ASP A C 1
ATOM 924 O O . ASP A 1 113 ? 17.313 11.174 -28.577 1.00 74.19 113 ASP A O 1
ATOM 928 N N . ASN A 1 114 ? 17.908 9.133 -27.888 1.00 70.56 114 ASN A N 1
ATOM 929 C CA . ASN A 1 114 ? 19.080 9.044 -28.758 1.00 70.56 114 ASN A CA 1
ATOM 930 C C . ASN A 1 114 ? 18.694 8.926 -30.242 1.00 70.56 114 ASN A C 1
ATOM 932 O O . ASN A 1 114 ? 19.431 9.393 -31.117 1.00 70.56 114 ASN A O 1
ATOM 936 N N . GLN A 1 115 ? 17.545 8.319 -30.541 1.00 60.41 115 GLN A N 1
ATOM 937 C CA . GLN A 1 115 ? 17.027 8.168 -31.897 1.00 60.41 115 GLN A CA 1
ATOM 938 C C . GLN A 1 115 ? 16.334 9.442 -32.404 1.00 60.41 115 GLN A C 1
ATOM 940 O O . GLN A 1 115 ? 16.536 9.806 -33.563 1.00 60.41 115 GLN A O 1
ATOM 945 N N . GLU A 1 116 ? 15.608 10.171 -31.553 1.00 58.41 116 GLU A N 1
ATOM 946 C CA . GLU A 1 116 ? 15.061 11.500 -31.871 1.00 58.41 116 GLU A CA 1
ATOM 947 C C . GLU A 1 116 ? 16.175 12.529 -32.107 1.00 58.41 116 GLU A C 1
ATOM 949 O O . GLU A 1 116 ? 16.142 13.257 -33.101 1.00 58.41 116 GLU A O 1
ATOM 954 N N . ASN A 1 117 ? 17.232 12.514 -31.286 1.00 54.66 117 ASN A N 1
ATOM 955 C CA . ASN A 1 117 ? 18.400 13.379 -31.482 1.00 54.66 117 ASN A CA 1
ATOM 956 C C . ASN A 1 117 ? 19.217 13.035 -32.743 1.00 54.66 117 ASN A C 1
ATOM 958 O O . ASN A 1 117 ? 19.870 13.911 -33.313 1.00 54.66 117 ASN A O 1
ATOM 962 N N . ARG A 1 118 ? 19.177 11.782 -33.220 1.00 52.34 118 ARG A N 1
ATOM 963 C CA . ARG A 1 118 ? 19.780 11.380 -34.508 1.00 52.34 118 ARG A CA 1
ATOM 964 C C . ARG A 1 118 ? 18.900 11.710 -35.714 1.00 52.34 118 ARG A C 1
ATOM 966 O O . ARG A 1 118 ? 19.430 11.954 -36.795 1.00 52.34 118 ARG A O 1
ATOM 973 N N . ASN A 1 119 ? 17.583 11.760 -35.530 1.00 46.94 119 ASN A N 1
ATOM 974 C CA . ASN A 1 119 ? 16.597 11.962 -36.590 1.00 46.94 119 ASN A CA 1
ATOM 975 C C . ASN A 1 119 ? 15.959 13.356 -36.548 1.00 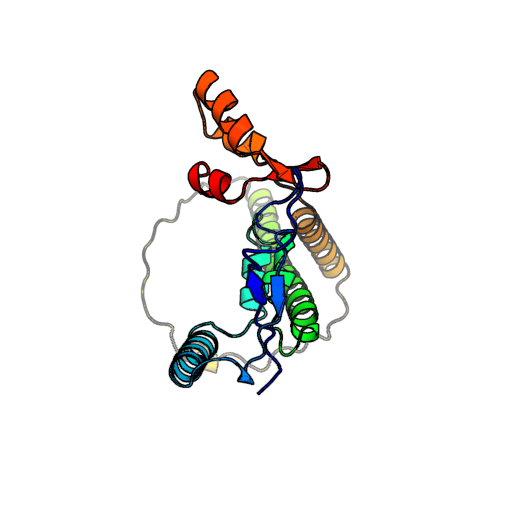46.94 119 ASN A C 1
ATOM 977 O O . ASN A 1 119 ? 14.767 13.487 -36.826 1.00 46.94 119 ASN A O 1
ATOM 981 N N . GLY A 1 120 ? 16.749 14.409 -36.308 1.00 45.44 120 GLY A N 1
ATOM 982 C CA . GLY A 1 120 ? 16.331 15.820 -36.394 1.00 45.44 120 GLY A CA 1
ATOM 983 C C . GLY A 1 120 ? 15.812 16.283 -37.769 1.00 45.44 120 GLY A C 1
ATOM 984 O O . GLY A 1 120 ? 15.853 17.470 -38.076 1.00 45.44 120 GLY A O 1
ATOM 985 N N . ASN A 1 121 ? 15.348 15.364 -38.619 1.00 47.22 121 ASN A N 1
ATOM 986 C CA . ASN A 1 121 ? 14.644 15.649 -39.853 1.00 47.22 121 ASN A CA 1
ATOM 987 C C . ASN A 1 121 ? 13.692 14.511 -40.282 1.00 47.22 121 ASN A C 1
ATOM 989 O O . ASN A 1 121 ? 13.772 14.060 -41.420 1.00 47.22 121 ASN A O 1
ATOM 993 N N . VAL A 1 122 ? 12.775 14.028 -39.428 1.00 42.41 122 VAL A N 1
ATOM 994 C CA . VAL A 1 122 ? 11.583 13.304 -39.924 1.00 42.41 122 VAL A CA 1
ATOM 995 C C . VAL A 1 122 ? 10.328 13.654 -39.118 1.00 42.41 122 VAL A C 1
ATOM 997 O O . VAL A 1 122 ? 10.278 13.537 -37.900 1.00 42.41 122 VAL A O 1
ATOM 1000 N N . VAL A 1 123 ? 9.318 14.093 -39.866 1.00 39.38 123 VAL A N 1
ATOM 1001 C CA . VAL A 1 123 ? 7.966 14.511 -39.480 1.00 39.38 123 VAL A CA 1
ATOM 1002 C C . VAL A 1 123 ? 7.287 13.557 -38.489 1.00 39.38 123 VAL A C 1
ATOM 1004 O O . VAL A 1 123 ? 7.246 12.345 -38.700 1.00 39.38 123 VAL A O 1
ATOM 1007 N N . SER A 1 124 ? 6.679 14.141 -37.451 1.00 41.94 124 SER A N 1
ATOM 1008 C CA . SER A 1 124 ? 5.791 13.476 -36.496 1.00 41.94 124 SER A CA 1
ATOM 1009 C C . SER A 1 124 ? 4.671 12.716 -37.206 1.00 41.94 124 SER A C 1
ATOM 1011 O O . SER A 1 124 ? 3.866 13.307 -37.925 1.00 41.94 124 SER A O 1
ATOM 1013 N N . VAL A 1 125 ? 4.566 11.415 -36.945 1.00 35.91 125 VAL A N 1
ATOM 1014 C CA . VAL A 1 125 ? 3.374 10.633 -37.287 1.00 35.91 125 VAL A CA 1
ATOM 1015 C C . VAL A 1 125 ? 2.722 10.186 -35.988 1.00 35.91 125 VAL A C 1
ATOM 1017 O O . VAL A 1 125 ? 3.180 9.249 -35.337 1.00 35.91 125 VAL A O 1
ATOM 1020 N N . SER A 1 126 ? 1.635 10.862 -35.612 1.00 42.66 126 SER A N 1
ATOM 1021 C CA . SER A 1 126 ? 0.694 10.365 -34.611 1.00 42.66 126 SER A CA 1
ATOM 1022 C C . SER A 1 126 ? 0.166 9.004 -35.062 1.00 42.66 126 SER A C 1
ATOM 1024 O O . SER A 1 126 ? -0.426 8.897 -36.136 1.00 42.66 126 SER A O 1
ATOM 1026 N N . ARG A 1 127 ? 0.367 7.956 -34.258 1.00 44.97 127 ARG A N 1
ATOM 1027 C CA . ARG A 1 127 ? -0.250 6.649 -34.507 1.00 44.97 127 ARG A CA 1
ATOM 1028 C C . ARG A 1 127 ? -1.469 6.479 -33.615 1.00 44.97 127 ARG A C 1
ATOM 1030 O O . ARG A 1 127 ? -1.368 6.077 -32.464 1.00 44.97 127 ARG A O 1
ATOM 1037 N N . THR A 1 128 ? -2.625 6.774 -34.190 1.00 45.22 128 THR A N 1
ATOM 1038 C CA . THR A 1 128 ? -3.899 6.180 -33.787 1.00 45.22 128 THR A CA 1
ATOM 1039 C C . THR A 1 128 ? -4.121 4.989 -34.716 1.00 45.22 128 THR A C 1
ATOM 1041 O O . THR A 1 128 ? -4.298 5.192 -35.913 1.00 45.22 128 THR A O 1
ATOM 1044 N N . ALA A 1 129 ? -4.064 3.757 -34.210 1.00 37.62 129 ALA A N 1
ATOM 1045 C CA . ALA A 1 129 ? -4.565 2.594 -34.942 1.00 37.62 129 ALA A CA 1
ATOM 1046 C C . ALA A 1 129 ? -4.927 1.453 -33.979 1.00 37.62 129 ALA A C 1
ATOM 1048 O O . ALA A 1 129 ? -4.089 0.974 -33.218 1.00 37.62 129 ALA A O 1
ATOM 1049 N N . GLU A 1 130 ? -6.197 1.058 -34.041 1.00 34.56 130 GLU A N 1
ATOM 1050 C CA . GLU A 1 130 ? -6.777 -0.178 -33.507 1.00 34.56 130 GLU A CA 1
ATOM 1051 C C . GLU A 1 130 ? -6.117 -1.445 -34.107 1.00 34.56 130 GLU A C 1
ATOM 1053 O O . GLU A 1 130 ? -5.421 -1.356 -35.123 1.00 34.56 130 GLU A O 1
ATOM 1058 N N . PRO A 1 131 ? -6.292 -2.630 -33.485 1.00 47.94 131 PRO A N 1
ATOM 1059 C CA . PRO A 1 131 ? -5.416 -3.779 -33.696 1.00 47.94 131 PRO A CA 1
ATOM 1060 C C . PRO A 1 131 ? -5.825 -4.618 -34.914 1.00 47.94 131 PRO A C 1
ATOM 1062 O O . PRO A 1 131 ? -7.012 -4.703 -35.237 1.00 47.94 131 PRO A O 1
ATOM 1065 N N . PRO A 1 132 ? -4.875 -5.372 -35.500 1.00 43.47 132 PRO A N 1
ATOM 1066 C CA . PRO A 1 132 ? -5.255 -6.652 -36.081 1.00 43.47 132 PRO A CA 1
ATOM 1067 C C . PRO A 1 132 ? -4.348 -7.831 -35.682 1.00 43.47 132 PRO A C 1
ATOM 1069 O O . PRO A 1 132 ? -3.127 -7.772 -35.759 1.00 43.47 132 PRO A O 1
ATOM 1072 N N . ALA A 1 133 ? -5.050 -8.898 -35.289 1.00 40.50 133 ALA A N 1
ATOM 1073 C CA . ALA A 1 133 ? -4.918 -10.309 -35.664 1.00 40.50 133 ALA A CA 1
ATOM 1074 C C . ALA A 1 133 ? -3.573 -11.068 -35.539 1.00 40.50 133 ALA A C 1
ATOM 1076 O O . ALA A 1 133 ? -2.609 -10.801 -36.241 1.00 40.50 133 ALA A O 1
ATOM 1077 N N . THR A 1 134 ? -3.655 -12.133 -34.723 1.00 45.88 134 THR A N 1
ATOM 1078 C CA . THR A 1 134 ? -3.048 -13.479 -34.859 1.00 45.88 134 THR A CA 1
ATOM 1079 C C . THR A 1 134 ? -1.563 -13.571 -35.214 1.00 45.88 134 THR A C 1
ATOM 1081 O O . THR A 1 134 ? -1.173 -13.413 -36.364 1.00 45.88 134 THR A O 1
ATOM 1084 N N . PHE A 1 135 ? -0.761 -13.947 -34.214 1.00 41.66 135 PHE A N 1
ATOM 1085 C CA . PHE A 1 135 ? 0.646 -14.312 -34.363 1.00 41.66 135 PHE A CA 1
ATOM 1086 C C . PHE A 1 135 ? 0.805 -15.641 -35.117 1.00 41.66 135 PHE A C 1
ATOM 1088 O O . PHE A 1 135 ? 0.282 -16.670 -34.685 1.00 41.66 135 PHE A O 1
ATOM 1095 N N . ASP A 1 136 ? 1.554 -15.595 -36.221 1.00 38.28 136 ASP A N 1
ATOM 1096 C CA . ASP A 1 136 ? 2.059 -16.757 -36.953 1.00 38.28 136 ASP A CA 1
ATOM 1097 C C . ASP A 1 136 ? 2.969 -17.604 -36.053 1.00 38.28 136 ASP A C 1
ATOM 1099 O O . ASP A 1 136 ? 3.958 -17.128 -35.494 1.00 38.28 136 ASP A O 1
ATOM 1103 N N . THR A 1 137 ? 2.635 -18.887 -35.941 1.00 49.91 137 THR A N 1
ATOM 1104 C CA . THR A 1 137 ? 3.343 -19.909 -35.147 1.00 49.91 137 THR A CA 1
ATOM 1105 C C . THR A 1 137 ? 4.648 -20.378 -35.820 1.00 49.91 137 THR A C 1
ATOM 1107 O O . THR A 1 137 ? 5.391 -21.179 -35.262 1.00 49.91 137 THR A O 1
ATOM 1110 N N . ASP A 1 138 ? 4.976 -19.843 -36.999 1.00 47.81 138 ASP A N 1
ATOM 1111 C CA . ASP A 1 138 ? 6.112 -20.286 -37.821 1.00 47.81 138 ASP A CA 1
ATOM 1112 C C . ASP A 1 138 ? 7.451 -19.615 -37.456 1.00 47.81 138 ASP A C 1
ATOM 1114 O O . ASP A 1 138 ? 8.513 -20.041 -37.911 1.00 47.81 138 ASP A O 1
ATOM 1118 N N . MET A 1 139 ? 7.434 -18.589 -36.599 1.00 51.31 139 MET A N 1
ATOM 1119 C CA . MET A 1 139 ? 8.639 -17.864 -36.158 1.00 51.31 139 MET A CA 1
ATOM 1120 C C . MET A 1 139 ? 9.449 -18.622 -35.089 1.00 51.31 139 MET A C 1
ATOM 1122 O O . MET A 1 139 ? 10.619 -18.320 -34.869 1.00 51.31 139 MET A O 1
ATOM 1126 N N . GLU A 1 140 ? 8.851 -19.628 -34.446 1.00 53.50 140 GLU A N 1
ATOM 1127 C CA . GLU A 1 140 ? 9.510 -20.466 -33.434 1.00 53.50 140 GLU A CA 1
ATOM 1128 C C . GLU A 1 140 ? 10.358 -21.583 -34.077 1.00 53.50 140 GLU A C 1
ATOM 1130 O O . GLU A 1 140 ? 11.328 -22.047 -33.488 1.00 53.50 140 GLU A O 1
ATOM 1135 N N . LEU A 1 141 ? 10.066 -21.960 -35.333 1.00 53.41 141 LEU A N 1
ATOM 1136 C CA . LEU A 1 141 ? 10.795 -23.004 -36.070 1.00 53.41 141 LEU A CA 1
ATOM 1137 C C . LEU A 1 141 ? 12.119 -22.517 -36.696 1.00 53.41 141 LEU A C 1
ATOM 1139 O O . LEU A 1 141 ? 12.918 -23.329 -37.163 1.00 53.41 141 LEU A O 1
ATOM 1143 N N . LEU A 1 142 ? 12.333 -21.197 -36.743 1.00 51.91 142 LEU A N 1
ATOM 1144 C CA . LEU A 1 142 ? 13.493 -20.543 -37.366 1.00 51.91 142 LEU A CA 1
ATOM 1145 C C . LEU A 1 142 ? 14.522 -20.015 -36.352 1.00 51.91 142 LEU A C 1
ATOM 1147 O O . LEU A 1 142 ? 15.584 -19.540 -36.759 1.00 51.91 142 LEU A O 1
ATOM 1151 N N . CYS A 1 143 ? 14.238 -20.103 -35.050 1.00 53.94 143 CYS A N 1
ATOM 1152 C CA . CYS A 1 143 ? 15.126 -19.620 -33.994 1.00 53.94 143 CYS A CA 1
ATOM 1153 C C . CYS A 1 143 ? 15.955 -20.781 -33.416 1.00 53.94 143 CYS A C 1
ATOM 1155 O O . CYS A 1 143 ? 15.402 -21.753 -32.911 1.00 53.94 143 CYS A O 1
ATOM 1157 N N . GLY A 1 144 ? 17.286 -20.699 -33.518 1.00 60.06 144 GLY A N 1
ATOM 1158 C CA . GLY A 1 144 ? 18.211 -21.619 -32.840 1.00 60.06 144 GLY A CA 1
ATOM 1159 C C . GLY A 1 144 ? 18.482 -21.213 -31.385 1.00 60.06 144 GLY A C 1
ATOM 1160 O O . GLY A 1 144 ? 18.043 -20.146 -30.961 1.00 60.06 144 GLY A O 1
ATOM 1161 N N . ASP A 1 145 ? 19.216 -22.058 -30.647 1.00 52.38 145 ASP A N 1
ATOM 1162 C CA . ASP A 1 145 ? 19.559 -21.858 -29.227 1.00 52.38 145 ASP A CA 1
ATOM 1163 C C . ASP A 1 145 ? 20.077 -20.443 -28.917 1.00 52.38 145 ASP A C 1
ATOM 1165 O O . ASP A 1 145 ? 20.828 -19.849 -29.699 1.00 52.38 145 ASP A O 1
ATOM 1169 N N . GLU A 1 146 ? 19.703 -19.929 -27.737 1.00 54.91 146 GLU A N 1
ATOM 1170 C CA . GLU A 1 146 ? 20.156 -18.633 -27.233 1.00 54.91 146 GLU A CA 1
ATOM 1171 C C . GLU A 1 146 ? 21.684 -18.540 -27.303 1.00 54.91 146 GLU A C 1
ATOM 1173 O O . GLU A 1 146 ? 22.421 -19.340 -26.718 1.00 54.91 146 GLU A O 1
ATOM 1178 N N . ASN A 1 147 ? 22.170 -17.535 -28.031 1.00 38.81 147 ASN A N 1
ATOM 1179 C CA . ASN A 1 147 ? 23.592 -17.269 -28.139 1.00 38.81 147 ASN A CA 1
ATOM 1180 C C . ASN A 1 147 ? 24.081 -16.785 -26.769 1.00 38.81 147 ASN A C 1
ATOM 1182 O O . ASN A 1 147 ? 23.904 -15.621 -26.410 1.00 38.81 147 ASN A O 1
ATOM 1186 N N . SER A 1 148 ? 24.653 -17.701 -25.986 1.00 50.62 148 SER A N 1
ATOM 1187 C CA . SER A 1 148 ? 25.211 -17.436 -24.663 1.00 50.62 148 SER A CA 1
ATOM 1188 C C . SER A 1 148 ? 26.466 -16.570 -24.807 1.00 50.62 148 SER A C 1
ATOM 1190 O O . SER A 1 148 ? 27.603 -17.043 -24.751 1.00 50.62 148 SER A O 1
ATOM 1192 N N . GLN A 1 149 ? 26.271 -15.273 -25.045 1.00 44.97 149 GLN A N 1
ATOM 1193 C CA . GLN A 1 149 ? 27.311 -14.296 -24.786 1.00 44.97 149 GLN A CA 1
ATOM 1194 C C . GLN A 1 149 ? 27.495 -14.253 -23.275 1.00 44.97 149 GLN A C 1
ATOM 1196 O O . GLN A 1 149 ? 26.629 -13.797 -22.530 1.00 44.97 149 GLN A O 1
ATOM 1201 N N . GLN A 1 150 ? 28.630 -14.796 -22.837 1.00 43.41 150 GLN A N 1
ATOM 1202 C CA . GLN A 1 150 ? 29.147 -14.642 -21.488 1.00 43.41 150 GLN A CA 1
ATOM 1203 C C . GLN A 1 150 ? 28.956 -13.192 -21.046 1.00 43.41 150 GLN A C 1
ATOM 1205 O O . GLN A 1 150 ? 29.504 -12.276 -21.659 1.00 43.41 150 GLN A O 1
ATOM 1210 N N . THR A 1 151 ? 28.162 -13.009 -19.994 1.00 44.41 151 THR A N 1
ATOM 1211 C CA . THR A 1 151 ? 27.906 -11.737 -19.324 1.00 44.41 151 THR A CA 1
ATOM 1212 C C . THR A 1 151 ? 29.208 -11.229 -18.701 1.00 44.41 151 THR A C 1
ATOM 1214 O O . THR A 1 151 ? 29.449 -11.368 -17.504 1.00 44.41 151 THR A O 1
ATOM 1217 N N . LEU A 1 152 ? 30.103 -10.679 -19.518 1.00 47.75 152 LEU A N 1
ATOM 1218 C CA . LEU A 1 152 ? 31.072 -9.709 -19.036 1.00 47.75 152 LEU A CA 1
ATOM 1219 C C . LEU A 1 152 ? 30.252 -8.481 -18.656 1.00 47.75 152 LEU A C 1
ATOM 1221 O O . LEU A 1 152 ? 29.545 -7.946 -19.506 1.00 47.75 152 LEU A O 1
ATOM 1225 N N . ALA A 1 153 ? 30.297 -8.099 -17.378 1.00 50.69 153 ALA A N 1
ATOM 1226 C CA . ALA A 1 153 ? 29.652 -6.896 -16.865 1.00 50.69 153 ALA A CA 1
ATOM 1227 C C . ALA A 1 153 ? 29.962 -5.729 -17.812 1.00 50.69 153 ALA A C 1
ATOM 1229 O O . ALA A 1 153 ? 31.125 -5.348 -17.965 1.00 50.69 153 ALA A O 1
ATOM 1230 N N . ASN A 1 154 ? 28.946 -5.257 -18.534 1.00 58.94 154 ASN A N 1
ATOM 1231 C CA . ASN A 1 154 ? 29.084 -4.146 -19.456 1.00 58.94 154 ASN A CA 1
ATOM 1232 C C . ASN A 1 154 ? 29.083 -2.876 -18.594 1.00 58.94 154 ASN A C 1
ATOM 1234 O O . ASN A 1 154 ? 28.025 -2.505 -18.087 1.00 58.94 154 ASN A O 1
ATOM 1238 N N . PRO A 1 155 ? 30.233 -2.203 -18.398 1.00 62.41 155 PRO A N 1
ATOM 1239 C CA . PRO A 1 155 ? 30.331 -1.087 -17.457 1.00 62.41 155 PRO A CA 1
ATOM 1240 C C . PRO A 1 155 ? 29.396 0.072 -17.830 1.00 62.41 155 PRO A C 1
ATOM 1242 O O . PRO A 1 155 ? 28.986 0.832 -16.961 1.00 62.41 155 PRO A O 1
ATOM 1245 N N . PHE A 1 156 ? 29.023 0.177 -19.110 1.00 61.78 156 PHE A N 1
ATOM 1246 C CA . PHE A 1 156 ? 28.046 1.148 -19.591 1.00 61.78 156 PHE A CA 1
ATOM 1247 C C . PHE A 1 156 ? 26.611 0.795 -19.164 1.00 61.78 156 PHE A C 1
ATOM 1249 O O . PHE A 1 156 ? 25.848 1.671 -18.772 1.00 61.78 156 PHE A O 1
ATOM 1256 N N . GLU A 1 157 ? 26.239 -0.489 -19.184 1.00 69.00 157 GLU A N 1
ATOM 1257 C CA . GLU A 1 157 ? 24.935 -0.932 -18.670 1.00 69.00 157 GLU A CA 1
ATOM 1258 C C . GLU A 1 157 ? 24.850 -0.782 -17.151 1.00 69.00 157 GLU A C 1
ATOM 1260 O O . GLU A 1 157 ? 23.792 -0.428 -16.631 1.00 69.00 157 GLU A O 1
ATOM 1265 N N . ASP A 1 158 ? 25.956 -1.005 -16.439 1.00 78.31 158 ASP A N 1
ATOM 1266 C CA . ASP A 1 158 ? 26.022 -0.807 -14.992 1.00 78.31 158 ASP A CA 1
ATOM 1267 C C . ASP A 1 158 ? 25.836 0.670 -14.612 1.00 78.31 158 ASP A C 1
ATOM 1269 O O . ASP A 1 158 ? 25.121 0.967 -13.654 1.00 78.31 158 ASP A O 1
ATOM 1273 N N . GLU A 1 159 ? 26.401 1.602 -15.386 1.00 84.38 159 GLU A N 1
ATOM 1274 C CA . GLU A 1 159 ? 26.223 3.045 -15.179 1.00 84.38 159 GLU A CA 1
ATOM 1275 C C . GLU A 1 159 ? 24.769 3.486 -15.420 1.00 84.38 159 GLU A C 1
ATOM 1277 O O . GLU A 1 159 ? 24.173 4.136 -14.558 1.00 84.38 159 GLU A O 1
ATOM 1282 N N . VAL A 1 160 ? 24.151 3.047 -16.525 1.00 84.38 160 VAL A N 1
ATOM 1283 C CA . VAL A 1 160 ? 22.737 3.341 -16.839 1.00 84.38 160 VAL A CA 1
ATOM 1284 C C . VAL A 1 160 ? 21.793 2.739 -15.793 1.00 84.38 160 VAL A C 1
ATOM 1286 O O . VAL A 1 160 ? 20.824 3.376 -15.376 1.00 84.38 160 VAL A O 1
ATOM 1289 N N . ASN A 1 161 ? 22.076 1.524 -15.316 1.00 88.19 161 ASN A N 1
ATOM 1290 C CA . ASN A 1 161 ? 21.303 0.904 -14.241 1.00 88.19 161 ASN A CA 1
ATOM 1291 C C . ASN A 1 161 ? 21.444 1.671 -12.917 1.00 88.19 161 ASN A C 1
ATOM 1293 O O . ASN A 1 161 ? 20.454 1.816 -12.197 1.00 88.19 161 ASN A O 1
ATOM 1297 N N . CYS A 1 162 ? 22.639 2.185 -12.602 1.00 89.81 162 CYS A N 1
ATOM 1298 C CA . CYS A 1 162 ? 22.853 3.024 -11.423 1.00 89.81 162 CYS A CA 1
ATOM 1299 C C . CYS A 1 162 ? 22.065 4.337 -11.513 1.00 89.81 162 CYS A C 1
ATOM 1301 O O . CYS A 1 162 ? 21.454 4.750 -10.528 1.00 89.81 162 CYS A O 1
ATOM 1303 N N . GLU A 1 163 ? 22.037 4.982 -12.681 1.00 90.94 163 GLU A N 1
ATOM 1304 C CA . GLU A 1 163 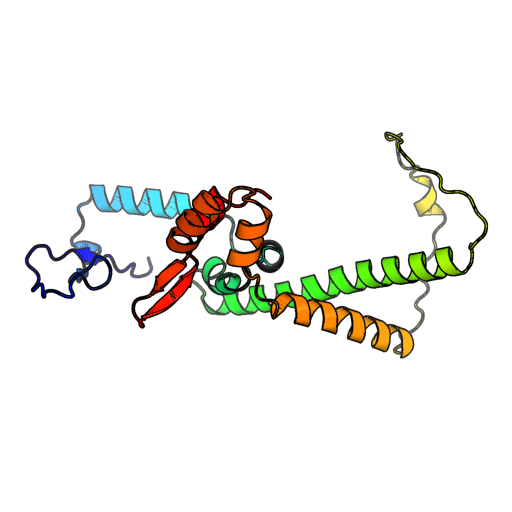? 21.253 6.202 -12.895 1.00 90.94 163 GLU A CA 1
ATOM 1305 C C . GLU A 1 163 ? 19.747 5.942 -12.737 1.00 90.94 163 GLU A C 1
ATOM 1307 O O . GLU A 1 163 ? 19.054 6.658 -12.008 1.00 90.94 163 GLU A O 1
ATOM 1312 N N . ALA A 1 164 ? 19.254 4.852 -13.331 1.00 91.38 164 ALA A N 1
ATOM 1313 C CA . ALA A 1 164 ? 17.870 4.423 -13.180 1.00 91.38 164 ALA A CA 1
ATOM 1314 C C . ALA A 1 164 ? 17.503 4.147 -11.709 1.00 91.38 164 ALA A C 1
ATOM 1316 O O . ALA A 1 164 ? 16.413 4.508 -11.261 1.00 91.38 164 ALA A O 1
ATOM 1317 N N . ASP A 1 165 ? 18.398 3.530 -10.935 1.00 93.25 165 ASP A N 1
ATOM 1318 C CA . ASP A 1 165 ? 18.175 3.274 -9.509 1.00 93.25 165 ASP A CA 1
ATOM 1319 C C . ASP A 1 165 ? 18.109 4.560 -8.682 1.00 93.25 165 ASP A C 1
ATOM 1321 O O . ASP A 1 165 ? 17.304 4.654 -7.752 1.00 93.25 165 ASP A O 1
ATOM 1325 N N . VAL A 1 166 ? 18.918 5.567 -9.025 1.00 93.94 166 VAL A N 1
ATOM 1326 C CA . VAL A 1 166 ? 18.893 6.875 -8.358 1.00 93.94 166 VAL A CA 1
ATOM 1327 C C . VAL A 1 166 ? 17.522 7.538 -8.508 1.00 93.94 166 VAL A C 1
ATOM 1329 O O . VAL A 1 166 ? 17.022 8.109 -7.537 1.00 93.94 166 VAL A O 1
ATOM 1332 N N . GLU A 1 167 ? 16.876 7.437 -9.672 1.00 93.19 167 GLU A N 1
ATOM 1333 C CA . GLU A 1 167 ? 15.513 7.953 -9.872 1.00 93.19 167 GLU A CA 1
ATOM 1334 C C . GLU A 1 167 ? 14.470 7.201 -9.033 1.00 93.19 167 GLU A C 1
ATOM 1336 O O . GLU A 1 167 ? 13.604 7.826 -8.411 1.00 93.19 167 GLU A O 1
ATOM 1341 N N . VAL A 1 168 ? 14.591 5.875 -8.910 1.00 92.88 168 VAL A N 1
ATOM 1342 C CA . VAL A 1 168 ? 13.720 5.093 -8.015 1.00 92.88 168 VAL A CA 1
ATOM 1343 C C . VAL A 1 168 ? 13.913 5.522 -6.562 1.00 92.88 168 VAL A C 1
ATOM 1345 O O . VAL A 1 168 ? 12.935 5.726 -5.845 1.00 92.88 168 VAL A O 1
ATOM 1348 N N . GLU A 1 169 ? 15.150 5.728 -6.111 1.00 93.12 169 GLU A N 1
ATOM 1349 C CA . GLU A 1 169 ? 15.415 6.209 -4.752 1.00 93.12 169 GLU A CA 1
ATOM 1350 C C . GLU A 1 169 ? 14.895 7.634 -4.530 1.00 93.12 169 GLU A C 1
ATOM 1352 O O . GLU A 1 169 ? 14.319 7.927 -3.476 1.00 93.12 169 GLU A O 1
ATOM 1357 N N . LYS A 1 170 ? 15.013 8.526 -5.522 1.00 92.75 170 LYS A N 1
ATOM 1358 C CA . LYS A 1 170 ? 14.374 9.849 -5.475 1.00 92.75 170 LYS A CA 1
ATOM 1359 C C . LYS A 1 170 ? 12.864 9.709 -5.323 1.00 92.75 170 LYS A C 1
ATOM 1361 O O . LYS A 1 170 ? 12.296 10.362 -4.448 1.00 92.75 170 LYS A O 1
ATOM 1366 N N . TRP A 1 171 ? 12.217 8.833 -6.093 1.00 93.06 171 TRP A N 1
ATOM 1367 C CA . TRP A 1 171 ? 10.786 8.555 -5.966 1.00 93.06 171 TRP A CA 1
ATOM 1368 C C . TRP A 1 171 ? 10.420 8.021 -4.578 1.00 93.06 171 TRP A C 1
ATOM 1370 O O . TRP A 1 171 ? 9.502 8.542 -3.939 1.00 93.06 171 TRP A O 1
ATOM 1380 N N . LEU A 1 172 ? 11.134 7.018 -4.068 1.00 89.00 172 LEU A N 1
ATOM 1381 C CA . LEU A 1 172 ? 10.854 6.418 -2.760 1.00 89.00 172 LEU A CA 1
ATOM 1382 C C . LEU A 1 172 ? 10.992 7.445 -1.626 1.00 89.00 172 LEU A C 1
ATOM 1384 O O . LEU A 1 172 ? 10.168 7.469 -0.705 1.00 89.00 172 LEU A O 1
ATOM 1388 N N . ASN A 1 173 ? 11.967 8.350 -1.735 1.00 88.94 173 ASN A N 1
ATOM 1389 C CA . ASN A 1 173 ? 12.196 9.427 -0.773 1.00 88.94 173 ASN A CA 1
ATOM 1390 C C . ASN A 1 173 ? 11.308 10.661 -0.997 1.00 88.94 173 ASN A C 1
ATOM 1392 O O . ASN A 1 173 ? 11.119 11.456 -0.068 1.00 88.94 173 ASN A O 1
ATOM 1396 N N . HIS A 1 174 ? 10.730 10.818 -2.191 1.00 85.88 174 HIS A N 1
ATOM 1397 C CA . HIS A 1 174 ? 9.902 11.963 -2.544 1.00 85.88 174 HIS A CA 1
ATOM 1398 C C . HIS A 1 174 ? 8.694 12.072 -1.612 1.00 85.88 174 HIS A C 1
ATOM 1400 O O . HIS A 1 174 ? 7.923 11.123 -1.424 1.00 85.88 174 HIS A O 1
ATOM 1406 N N . ARG A 1 175 ? 8.493 13.263 -1.050 1.00 79.75 175 ARG A N 1
ATOM 1407 C CA . ARG A 1 175 ? 7.306 13.594 -0.266 1.00 79.75 175 ARG A CA 1
ATOM 1408 C C . ARG A 1 175 ? 6.427 14.512 -1.091 1.00 79.75 175 ARG A C 1
ATOM 1410 O O . ARG A 1 175 ? 6.823 15.638 -1.367 1.00 79.75 175 ARG A O 1
ATOM 1417 N N . VAL A 1 176 ? 5.237 14.026 -1.421 1.00 75.81 176 VAL A N 1
ATOM 1418 C CA . VAL A 1 176 ? 4.222 14.863 -2.052 1.00 75.81 176 VAL A CA 1
ATOM 1419 C C . VAL A 1 176 ? 3.784 15.920 -1.045 1.00 75.81 176 VAL A C 1
ATOM 1421 O O . VAL A 1 176 ? 3.351 15.591 0.066 1.00 75.81 176 VAL A O 1
ATOM 1424 N N . ASP A 1 177 ? 3.920 17.185 -1.436 1.00 74.06 177 ASP A N 1
ATOM 1425 C CA . ASP A 1 177 ? 3.278 18.286 -0.735 1.00 74.06 177 ASP A CA 1
ATOM 1426 C C . ASP A 1 177 ? 1.826 18.368 -1.191 1.00 74.06 177 ASP A C 1
ATOM 1428 O O . ASP A 1 177 ? 1.469 19.012 -2.179 1.00 74.06 177 ASP A O 1
ATOM 1432 N N . TRP A 1 178 ? 0.977 17.656 -0.464 1.00 70.06 178 TRP A N 1
ATOM 1433 C CA . TRP A 1 178 ? -0.435 17.594 -0.780 1.00 70.06 178 TRP A CA 1
ATOM 1434 C C . TRP A 1 178 ? -1.149 18.948 -0.643 1.00 70.06 178 TRP A C 1
ATOM 1436 O O . TRP A 1 178 ? -2.194 19.129 -1.264 1.00 70.06 178 TRP A O 1
ATOM 1446 N N . ALA A 1 179 ? -0.594 19.920 0.096 1.00 66.25 179 ALA A N 1
ATOM 1447 C CA . ALA A 1 179 ? -1.140 21.276 0.102 1.00 66.25 179 ALA A CA 1
ATOM 1448 C C . ALA A 1 179 ? -0.935 21.949 -1.253 1.00 66.25 179 ALA A C 1
ATOM 1450 O O . ALA A 1 179 ? -1.865 22.574 -1.748 1.00 66.25 179 ALA A O 1
ATOM 1451 N N . GLU A 1 180 ? 0.239 21.815 -1.870 1.00 69.81 180 GLU A N 1
ATOM 1452 C CA . GLU A 1 180 ? 0.487 22.368 -3.208 1.00 69.81 180 GLU A CA 1
ATOM 1453 C C . GLU A 1 180 ? -0.383 21.691 -4.272 1.00 69.81 180 GLU A C 1
ATOM 1455 O O . GLU A 1 180 ? -0.964 22.379 -5.110 1.00 69.81 180 GLU A O 1
ATOM 1460 N N . VAL A 1 181 ? -0.576 20.370 -4.182 1.00 70.44 181 VAL A N 1
ATOM 1461 C CA . VAL A 1 181 ? -1.492 19.642 -5.080 1.00 70.44 181 VAL A CA 1
ATOM 1462 C C . VAL A 1 181 ? -2.914 20.198 -4.983 1.00 70.44 181 VAL A C 1
ATOM 1464 O O . VAL A 1 181 ? -3.515 20.538 -6.000 1.00 70.44 181 VAL A O 1
ATOM 1467 N N . VAL A 1 182 ? -3.439 20.381 -3.768 1.00 68.12 182 VAL A N 1
ATOM 1468 C CA . VAL A 1 182 ? -4.796 20.919 -3.595 1.00 68.12 182 VAL A CA 1
ATOM 1469 C C . VAL A 1 182 ? -4.884 22.400 -3.980 1.00 68.12 182 VAL A C 1
ATOM 1471 O O . VAL A 1 182 ? -5.878 22.824 -4.568 1.00 68.12 182 VAL A O 1
ATOM 1474 N N . LYS A 1 183 ? -3.836 23.199 -3.743 1.00 71.19 183 LYS A N 1
ATOM 1475 C CA . LYS A 1 183 ? -3.777 24.597 -4.212 1.00 71.19 183 LYS A CA 1
ATOM 1476 C C . LYS A 1 183 ? -3.865 24.710 -5.734 1.00 71.19 183 LYS A C 1
ATOM 1478 O O . LYS A 1 183 ? -4.416 25.697 -6.214 1.00 71.19 183 LYS A O 1
ATOM 1483 N N . LEU A 1 184 ? -3.309 23.746 -6.470 1.00 72.88 184 LEU A N 1
ATOM 1484 C CA . LEU A 1 184 ? -3.373 23.700 -7.933 1.00 72.88 184 LEU A CA 1
ATOM 1485 C C . LEU A 1 184 ? -4.750 23.261 -8.443 1.00 72.88 184 LEU A C 1
ATOM 1487 O O . LEU A 1 184 ? -5.167 23.703 -9.509 1.00 72.88 184 LEU A O 1
ATOM 1491 N N . GLN A 1 185 ? -5.458 22.423 -7.685 1.00 72.06 185 GLN A N 1
ATOM 1492 C CA . GLN A 1 185 ? -6.771 21.896 -8.068 1.00 72.06 185 GLN A CA 1
ATOM 1493 C C . GLN A 1 185 ? -7.934 22.834 -7.710 1.00 72.06 185 GLN A C 1
ATOM 1495 O O . GLN A 1 185 ? -8.962 22.803 -8.382 1.00 72.06 185 GLN A O 1
ATOM 1500 N N . ILE A 1 186 ? -7.774 23.699 -6.701 1.00 74.44 186 ILE A N 1
ATOM 1501 C CA . ILE A 1 186 ? -8.792 24.682 -6.302 1.00 74.44 186 ILE A CA 1
ATOM 1502 C C . ILE A 1 186 ? -8.445 26.062 -6.873 1.00 74.44 186 ILE A C 1
ATOM 1504 O O . ILE A 1 186 ? -7.500 26.736 -6.440 1.00 74.44 186 ILE A O 1
ATOM 1508 N N . THR A 1 187 ? -9.240 26.502 -7.848 1.00 73.94 187 THR A N 1
ATOM 1509 C CA . THR A 1 187 ? -9.086 27.802 -8.518 1.00 73.94 187 THR A CA 1
ATOM 1510 C C . THR A 1 187 ? -9.517 28.984 -7.650 1.00 73.94 187 THR A C 1
ATOM 1512 O O . THR A 1 187 ? -8.962 30.072 -7.805 1.00 73.94 187 THR A O 1
ATOM 1515 N N . ASP A 1 188 ? -10.456 28.782 -6.722 1.00 80.00 188 ASP A N 1
ATOM 1516 C CA . ASP A 1 188 ? -10.935 29.818 -5.803 1.00 80.00 188 ASP A CA 1
ATOM 1517 C C . ASP A 1 188 ? -9.998 29.996 -4.591 1.00 80.00 188 ASP A C 1
ATOM 1519 O O . ASP A 1 188 ? -9.533 29.032 -3.981 1.00 80.00 188 ASP A O 1
ATOM 1523 N N . LYS A 1 189 ? -9.665 31.247 -4.250 1.00 74.12 189 LYS A N 1
ATOM 1524 C CA . LYS A 1 189 ? -8.691 31.558 -3.188 1.00 74.12 189 LYS A CA 1
ATOM 1525 C C . LYS A 1 189 ? -9.254 31.395 -1.776 1.00 74.12 189 LYS A C 1
ATOM 1527 O O . LYS A 1 189 ? -8.483 31.037 -0.881 1.00 74.12 189 LYS A O 1
ATOM 1532 N N . ASP A 1 190 ? -10.535 31.674 -1.573 1.00 74.44 190 ASP A N 1
ATOM 1533 C CA . ASP A 1 190 ? -11.159 31.631 -0.252 1.00 74.44 190 ASP A CA 1
ATOM 1534 C C . ASP A 1 190 ? -11.500 30.180 0.112 1.00 74.44 190 ASP A C 1
ATOM 1536 O O . ASP A 1 190 ? -11.158 29.718 1.205 1.00 74.44 190 ASP A O 1
ATOM 1540 N N . GLU A 1 191 ? -12.003 29.409 -0.856 1.00 75.69 191 GLU A N 1
ATOM 1541 C CA . GLU A 1 191 ? -12.228 27.964 -0.732 1.00 75.69 191 GLU A CA 1
ATOM 1542 C C . GLU A 1 191 ? -10.917 27.201 -0.477 1.00 75.69 191 GLU A C 1
ATOM 1544 O O . GLU A 1 191 ? -10.838 26.335 0.397 1.00 75.69 191 GLU A O 1
ATOM 1549 N N . ARG A 1 192 ? -9.836 27.572 -1.173 1.00 72.69 192 ARG A N 1
ATOM 1550 C CA . ARG A 1 192 ? -8.504 26.977 -0.989 1.00 72.69 192 ARG A CA 1
ATOM 1551 C C . ARG A 1 192 ? -8.001 27.103 0.446 1.00 72.69 192 ARG A C 1
ATOM 1553 O O . ARG A 1 192 ? -7.454 26.140 0.984 1.00 72.69 192 ARG A O 1
ATOM 1560 N N . ASN A 1 193 ? -8.149 28.276 1.062 1.00 71.94 193 ASN A N 1
ATOM 1561 C CA . ASN A 1 193 ? -7.704 28.494 2.439 1.00 71.94 193 ASN A CA 1
ATOM 1562 C C . ASN A 1 193 ? -8.540 27.675 3.428 1.00 71.94 193 ASN A C 1
ATOM 1564 O O . ASN A 1 193 ? -7.988 27.107 4.370 1.00 71.94 193 ASN A O 1
ATOM 1568 N N . GLU A 1 194 ? -9.847 27.556 3.191 1.00 77.31 194 GLU A N 1
ATOM 1569 C CA . GLU A 1 194 ? -10.732 26.748 4.027 1.00 77.31 194 GLU A CA 1
ATOM 1570 C C . GLU A 1 194 ? -10.424 25.244 3.913 1.00 77.31 194 GLU A C 1
ATOM 1572 O O . GLU A 1 194 ? -10.374 24.535 4.923 1.00 77.31 194 GLU A O 1
ATOM 1577 N N . VAL A 1 195 ? -10.154 24.751 2.700 1.00 72.44 195 VAL A N 1
ATOM 1578 C CA . VAL A 1 195 ? -9.806 23.344 2.456 1.00 72.44 195 VAL A CA 1
ATOM 1579 C C . VAL A 1 195 ? -8.427 23.011 3.024 1.00 72.44 195 VAL A C 1
ATOM 1581 O O . VAL A 1 195 ? -8.299 22.010 3.723 1.00 72.44 195 VAL A O 1
ATOM 1584 N N . LEU A 1 196 ? -7.409 23.860 2.838 1.00 71.62 196 LEU A N 1
ATOM 1585 C CA . LEU A 1 196 ? -6.058 23.638 3.383 1.00 71.62 196 LEU A CA 1
ATOM 1586 C C . LEU A 1 196 ? -6.048 23.419 4.903 1.00 71.62 196 LEU A C 1
ATOM 1588 O O . LEU A 1 196 ? -5.292 22.582 5.406 1.00 71.62 196 LEU A O 1
ATOM 1592 N N . VAL A 1 197 ? -6.918 24.123 5.632 1.00 74.31 197 VAL A N 1
ATOM 1593 C CA . VAL A 1 197 ? -7.091 23.942 7.082 1.00 74.31 197 VAL A CA 1
ATOM 1594 C C . VAL A 1 197 ? -7.699 22.571 7.411 1.00 74.31 197 VAL A C 1
ATOM 1596 O O . VAL A 1 197 ? -7.340 21.977 8.424 1.00 74.31 197 VAL A O 1
ATOM 1599 N N . LYS A 1 198 ? -8.568 22.027 6.549 1.00 74.44 198 LYS A N 1
ATOM 1600 C CA . LYS A 1 198 ? -9.208 20.706 6.714 1.00 74.44 198 LYS A CA 1
ATOM 1601 C C . LYS A 1 198 ? -8.301 19.534 6.297 1.00 74.44 198 LYS A C 1
ATOM 1603 O O . LYS A 1 198 ? -8.468 18.421 6.801 1.00 74.44 198 LYS A O 1
ATOM 1608 N N . LEU A 1 199 ? -7.326 19.771 5.412 1.00 69.06 199 LEU A N 1
ATOM 1609 C CA . LEU A 1 199 ? -6.388 18.751 4.910 1.00 69.06 199 LEU A CA 1
ATOM 1610 C C . LEU A 1 199 ? -5.319 18.331 5.915 1.00 69.06 199 LEU A C 1
ATOM 1612 O O . LEU A 1 199 ? -4.700 17.281 5.746 1.00 69.06 199 LEU A O 1
ATOM 1616 N N . THR A 1 200 ? -5.063 19.139 6.940 1.00 65.44 200 THR A N 1
ATOM 1617 C CA . THR A 1 200 ? -4.076 18.822 7.972 1.00 65.44 200 THR A CA 1
ATOM 1618 C C . THR A 1 200 ? -4.762 18.652 9.315 1.00 65.44 200 THR A C 1
ATOM 1620 O O . THR A 1 200 ? -5.604 19.443 9.722 1.00 65.44 200 THR A O 1
ATOM 1623 N N . ILE A 1 201 ? -4.399 17.591 10.024 1.00 72.38 201 ILE A N 1
ATOM 1624 C CA . ILE A 1 201 ? -4.835 17.336 11.393 1.00 72.38 201 ILE A CA 1
ATOM 1625 C C . ILE A 1 201 ? -3.601 17.259 12.279 1.00 72.38 201 ILE A C 1
ATOM 1627 O O . ILE A 1 201 ? -2.543 16.782 11.869 1.00 72.38 201 ILE A O 1
ATOM 1631 N N . ARG A 1 202 ? -3.708 17.708 13.527 1.00 68.12 202 ARG A N 1
ATOM 1632 C CA . ARG A 1 202 ? -2.638 17.449 14.490 1.00 68.12 202 ARG A CA 1
ATOM 1633 C C . ARG A 1 202 ? -2.726 16.003 14.946 1.00 68.12 202 ARG A C 1
ATOM 1635 O O . ARG A 1 202 ? -3.763 15.549 15.428 1.00 68.12 202 ARG A O 1
ATOM 1642 N N . ASN A 1 203 ? -1.623 15.280 14.807 1.00 57.44 203 ASN A N 1
ATOM 1643 C CA . ASN A 1 203 ? -1.475 14.005 15.477 1.00 57.44 203 ASN A CA 1
ATOM 1644 C C . ASN A 1 203 ? -1.294 14.227 16.990 1.00 57.44 203 ASN A C 1
ATOM 1646 O O . ASN A 1 203 ? -1.142 15.343 17.486 1.00 57.44 203 ASN A O 1
ATOM 1650 N N . ARG A 1 204 ? -1.286 13.128 17.738 1.00 44.78 204 ARG A N 1
ATOM 1651 C CA . ARG A 1 204 ? -1.220 13.133 19.208 1.00 44.78 204 ARG A CA 1
ATOM 1652 C C . ARG A 1 204 ? 0.110 13.615 19.781 1.00 44.78 204 ARG A C 1
ATOM 1654 O O . ARG A 1 204 ? 0.170 13.941 20.955 1.00 44.78 204 ARG A O 1
ATOM 1661 N N . GLU A 1 205 ? 1.148 13.674 18.957 1.00 63.97 205 GLU A N 1
ATOM 1662 C CA . GLU A 1 205 ? 2.458 14.232 19.307 1.00 63.97 205 GLU A CA 1
ATOM 1663 C C . GLU A 1 205 ? 2.517 15.743 19.012 1.00 63.97 205 GLU A C 1
ATOM 1665 O O . GLU A 1 205 ? 3.587 16.342 19.054 1.00 63.97 205 GLU A O 1
ATOM 1670 N N . GLY A 1 206 ? 1.385 16.357 18.643 1.00 59.56 206 GLY A N 1
ATOM 1671 C CA . GLY A 1 206 ? 1.301 17.758 18.235 1.00 59.56 206 GLY A CA 1
ATOM 1672 C C . GLY A 1 206 ? 1.852 18.034 16.834 1.00 59.56 206 GLY A C 1
ATOM 1673 O O . GLY A 1 206 ? 1.834 19.181 16.392 1.00 59.56 206 GLY A O 1
ATOM 1674 N N . LYS A 1 207 ? 2.313 17.007 16.109 1.00 65.25 207 LYS A N 1
ATOM 1675 C CA . LYS A 1 207 ? 2.836 17.148 14.747 1.00 65.25 207 LYS A CA 1
ATOM 1676 C C . LYS A 1 207 ? 1.677 17.258 13.766 1.00 65.25 207 LYS A C 1
ATOM 1678 O O . LYS A 1 207 ? 0.728 16.477 13.823 1.00 65.25 207 LYS A O 1
ATOM 1683 N N . SER A 1 208 ? 1.771 18.210 12.845 1.00 65.69 208 SER A N 1
ATOM 1684 C CA . SER A 1 208 ? 0.830 18.305 11.731 1.00 65.69 208 SER A CA 1
ATOM 1685 C C . SER A 1 208 ? 1.007 17.093 10.814 1.00 65.69 208 SER A C 1
ATOM 1687 O O . SER A 1 208 ? 2.122 16.805 10.374 1.00 65.69 208 SER A O 1
ATOM 1689 N N . VAL A 1 209 ? -0.071 16.351 10.576 1.00 64.25 209 VAL A N 1
ATOM 1690 C CA . VAL A 1 209 ? -0.115 15.214 9.653 1.00 64.25 209 VAL A CA 1
ATOM 1691 C C . VAL A 1 209 ? -1.273 15.383 8.680 1.00 64.25 209 VAL A C 1
ATOM 1693 O O . VAL A 1 209 ? -2.268 16.041 8.974 1.00 64.25 209 VAL A O 1
ATOM 1696 N N . TRP A 1 210 ? -1.148 14.772 7.510 1.00 67.62 210 TRP A N 1
ATOM 1697 C CA . TRP A 1 210 ? -2.178 14.825 6.484 1.00 67.62 210 TRP A CA 1
ATOM 1698 C C . TRP A 1 210 ? -3.434 14.047 6.885 1.00 67.62 210 TRP A C 1
ATOM 1700 O O . TRP A 1 210 ? -3.357 12.905 7.345 1.00 67.62 210 TRP A O 1
ATOM 1710 N N . ASN A 1 211 ? -4.594 14.657 6.667 1.00 70.25 211 ASN A N 1
ATOM 1711 C CA . ASN A 1 211 ? -5.890 14.010 6.752 1.00 70.25 211 ASN A CA 1
ATOM 1712 C C . ASN A 1 211 ? -6.154 13.255 5.443 1.00 70.25 211 ASN A C 1
ATOM 1714 O O . ASN A 1 211 ? -6.667 13.816 4.478 1.00 70.25 211 ASN A O 1
ATOM 1718 N N . VAL A 1 212 ? -5.755 11.982 5.412 1.00 62.41 212 VAL A N 1
ATOM 1719 C CA . VAL A 1 212 ? -5.837 11.125 4.217 1.00 62.41 212 VAL A CA 1
ATOM 1720 C C . VAL A 1 212 ? -7.270 11.011 3.687 1.00 62.41 212 VAL A C 1
ATOM 1722 O O . VAL A 1 212 ? -7.465 10.989 2.479 1.00 62.41 212 VAL A O 1
ATOM 1725 N N . GLU A 1 213 ? -8.273 10.991 4.568 1.00 64.19 213 GLU A N 1
ATOM 1726 C CA . GLU A 1 213 ? -9.684 10.932 4.170 1.00 64.19 213 GLU A CA 1
ATOM 1727 C C . GLU A 1 213 ? -10.099 12.177 3.380 1.00 64.19 213 GLU A C 1
ATOM 1729 O O . GLU A 1 213 ? -10.667 12.057 2.298 1.00 64.19 213 GLU A O 1
ATOM 1734 N N . GLN A 1 214 ? -9.761 13.368 3.883 1.00 67.62 214 GLN A N 1
ATOM 1735 C CA . GLN A 1 214 ? -10.057 14.625 3.191 1.00 67.62 214 GLN A CA 1
ATOM 1736 C C . GLN A 1 214 ? -9.238 14.752 1.901 1.00 67.62 214 GLN A C 1
ATOM 1738 O O . GLN A 1 214 ? -9.776 15.142 0.872 1.00 67.62 214 GLN A O 1
ATOM 1743 N N . LEU A 1 215 ? -7.965 14.347 1.905 1.00 63.75 215 LEU A N 1
ATOM 1744 C CA . LEU A 1 215 ? -7.147 14.340 0.689 1.00 63.75 215 LEU A CA 1
ATOM 1745 C C . LEU A 1 215 ? -7.768 13.507 -0.433 1.00 63.75 215 LEU A C 1
ATOM 1747 O O . LEU A 1 215 ? -7.820 13.961 -1.569 1.00 63.75 215 LEU A O 1
ATOM 1751 N N . CYS A 1 216 ? -8.286 12.322 -0.119 1.00 64.38 216 CYS A N 1
ATOM 1752 C CA . CYS A 1 216 ? -8.950 11.480 -1.110 1.00 64.38 216 CYS A CA 1
ATOM 1753 C C . CYS A 1 216 ? -10.280 12.060 -1.623 1.00 64.38 216 CYS A C 1
ATOM 1755 O O . CYS A 1 216 ? -10.733 11.638 -2.679 1.00 64.38 216 CYS A O 1
ATOM 1757 N N . GLN A 1 217 ? -10.912 12.989 -0.896 1.00 68.56 217 GLN A N 1
ATOM 1758 C CA . GLN A 1 217 ? -12.150 13.651 -1.328 1.00 68.56 217 GLN A CA 1
ATOM 1759 C C . GLN A 1 217 ? -11.892 14.838 -2.264 1.00 68.56 217 GLN A C 1
ATOM 1761 O O . GLN A 1 217 ? -12.703 15.085 -3.151 1.00 68.56 217 GLN A O 1
ATOM 1766 N N . TYR A 1 218 ? -10.789 15.568 -2.069 1.00 63.50 218 TYR A N 1
ATOM 1767 C CA . TYR A 1 218 ? -10.494 16.793 -2.828 1.00 63.50 218 TYR A CA 1
ATOM 1768 C C . TYR A 1 218 ? -9.483 16.606 -3.958 1.00 63.50 218 TYR A C 1
ATOM 1770 O O . TYR A 1 218 ? -9.373 17.481 -4.812 1.00 63.50 218 TYR A O 1
ATOM 1778 N N . ILE A 1 219 ? -8.757 15.486 -3.981 1.00 60.69 219 ILE A N 1
ATOM 1779 C CA . ILE A 1 219 ? -7.787 15.195 -5.034 1.00 60.69 219 ILE A CA 1
ATOM 1780 C C . ILE A 1 219 ? -8.418 14.274 -6.067 1.00 60.69 219 ILE A C 1
ATOM 1782 O O . ILE A 1 219 ? -8.504 13.063 -5.865 1.00 60.69 219 ILE A O 1
ATOM 1786 N N . ASN A 1 220 ? -8.813 14.863 -7.197 1.00 57.50 220 ASN A N 1
ATOM 1787 C CA . ASN A 1 220 ? -9.046 14.100 -8.418 1.00 57.50 220 ASN A CA 1
ATOM 1788 C C . ASN A 1 220 ? -7.695 13.628 -8.965 1.00 57.50 220 ASN A C 1
ATOM 1790 O O . ASN A 1 220 ? -6.756 14.422 -9.065 1.00 57.50 220 ASN A O 1
ATOM 1794 N N . VAL A 1 221 ? -7.612 12.332 -9.267 1.00 52.91 221 VAL A N 1
ATOM 1795 C CA . VAL A 1 221 ? -6.484 11.699 -9.965 1.00 52.91 221 VAL A CA 1
ATOM 1796 C C . VAL A 1 221 ? -6.769 11.720 -11.456 1.00 52.91 221 VAL A C 1
ATOM 1798 O O . VAL A 1 221 ? -7.914 11.364 -11.818 1.00 52.91 221 VAL A O 1
#

Radius of gyration: 26.72 Å; chains: 1; bounding box: 54×55×75 Å

Sequence (221 aa):
MKSYKFSAYQLDGLRDEATNERNFPRVEVPLSSISRLGHRCINRTLYQITTRLPKPSVEMGMSLLLDPRTKRAAANYLRVPENPECADKILEEAKELLRKEHRFLYRIAQENDNQENRNGNVVSVSRTAEPPATFDTDMELLCGDENSQQTLANPFEDEVNCEADVEVEKWLNHRVDWAEVVKLQITDKDERNEVLVKLTIRNREGKSVWNVEQLCQYINV

Foldseek 3Di:
DPFDWDWDQPPPDDDDPPDDDPNRDIDTDGPVNDDPVRVVVVVVVVVCCVVVDDQDALVQLLVLCPDLLRNVVSLVVNADPVCSVVSVVSNVSNLVVNLVVLLVVLVVVVVVVVVCVVCVDDDDDDDDDDDDDDDDPCVVVPDDDDPPPPCPPPVVSVVSSVVSVVVSVCSSPDHDPLLVQLVVQDPDDVVSVVLSVVQWDQDPVRDIDGPVVSSVVRDDD

Secondary structure (DSSP, 8-state):
-----EEEE-TTS---TT--TTTS-EEEE-GGGS-HHHHHHHHHHHHHHHHHSPPP-HHHHHHHHHSTTTTTTHHHHH-BTTBHHHHHHHHHHHHHHHHHHHHHHHHHHHHHHHHHHH-TT---------------GGGSTT--S---------HHHHHHHHHHHHHHHHHHH----HHHHHHHH---HHHHHHHHHHHEEE-TTS-EEE-HHHHHHH---